Protein AF-0000000072046606 (afdb_homodimer)

Solvent-accessible surface area (backbone atoms only — not comparable to full-atom values): 18865 Å² total; per-residue (Å²): 106,51,34,53,46,54,35,42,75,72,67,46,94,74,86,76,60,43,82,63,92,53,44,76,39,88,41,96,39,94,89,43,56,43,76,43,58,64,62,50,37,27,60,55,53,35,54,51,45,48,69,73,40,44,68,61,35,51,73,73,42,49,43,61,48,29,55,53,46,39,73,68,44,63,43,56,39,45,52,94,68,40,72,90,76,58,85,57,62,64,47,79,42,80,37,52,66,87,66,65,79,59,48,66,19,40,35,36,42,42,67,30,59,93,45,79,71,29,45,54,51,48,18,50,52,49,43,53,52,51,51,59,46,64,72,43,95,50,47,86,84,40,45,69,60,52,51,52,52,49,26,64,74,65,72,43,83,71,50,67,23,38,43,68,94,106,53,34,53,48,53,35,43,74,72,67,47,92,73,84,74,60,43,82,64,91,55,44,75,38,88,39,99,39,94,90,42,56,43,76,42,59,64,61,49,37,26,61,57,53,35,52,52,43,47,70,74,39,44,68,62,34,50,71,72,41,50,43,62,47,29,55,53,45,40,73,68,42,63,41,56,39,44,52,93,69,39,71,89,75,59,85,56,63,65,45,77,42,80,38,51,65,86,66,66,78,56,46,66,19,40,37,35,42,43,67,31,58,94,46,80,71,30,45,54,50,47,18,52,52,49,43,52,52,50,51,59,46,64,71,43,96,48,48,86,83,40,45,68,61,51,50,52,51,48,25,64,74,65,74,43,83,69,51,70,22,38,44,68,92

Radius of gyration: 24.47 Å; Cα contacts (8 Å, |Δi|>4): 427; chains: 2; bounding box: 44×60×54 Å

Secondary structure (DSSP, 8-state):
-HHHHHHHHTT------B-SSSEEE--SSTTS-EEE-TT--HHHHHHHHHHH-HHHHHHTTHHHHHHHHHHH-SS--BGGG-GGG---SEEEEEEETTT----EEEEEEEEE-SSHHHHHHHHHHHHHHHHHHHTSS-HHHHHHHHHHHHHHHHT---EEEEEE-/-HHHHHHHHTT------B-SSSEEE--SSTTS-EEE-TT--HHHHHHHHHHH-HHHHHHTTHHHHHHHHHHH-SS--BGGG-GGG---SEEEEEEETTT--PPEEEEEEEEE-SSHHHHHHHHHHHHHHHHHHHTSS-HHHHHHHHHHHHHHHHT---EEEEEE-

InterPro domains:
  IPR006811 RNA polymerase II subunit A [PF04722] (1-165)
  IPR006811 RNA polymerase II subunit A [PTHR20383] (1-165)

Nearest PDB structures (foldseek):
  4imi-assembly2_D  TM=5.675E-01  e=3.680E-14  Drosophila melanogaster
  3fmv-assembly1_A  TM=5.680E-01  e=3.680E-13  Drosophila melanogaster
  4h3h-assembly2_E  TM=4.944E-01  e=2.507E-14  Homo sapiens
  3o2s-assembly1_B  TM=4.960E-01  e=2.206E-14  Homo sapiens
  4ygx-assembly1_B  TM=5.497E-01  e=1.503E-13  Drosophila melanogaster

Sequence (330 aa):
MEAHSLLKRQGFDVSSYGTGSHVKLPGPSLREPNVYDFGTPYKQMFDDLRRKDPDLYKRNGILPMLKRNSSVKLAPQRWQENAADGSFDVVLSFEEKGSSSYESVLVINLEVKDNHEEAAIGGRLALDLCQEIEAVESWEDSIDEIIAAFETKHRRKLLYSISFYMEAHSLLKRQGFDVSSYGTGSHVKLPGPSLREPNVYDFGTPYKQMFDDLRRKDPDLYKRNGILPMLKRNSSVKLAPQRWQENAADGSFDVVLSFEEKGSSSYESVLVINLEVKDNHEEAAIGGRLALDLCQEIEAVESWEDSIDEIIAAFETKHRRKLLYSISFY

Organism: Hevea brasiliensis (NCBI:txid3981)

Foldseek 3Di:
DVVLVVCVVVPDPDDDADADQWDWADDPDPVDIDTDGFVQFLVNVLVVVCVVPVVVCVVVCNNVVSVVVNVRDGTHHHPVPCVVVPDDPDDDDDDDPPPDPWDKDKFKDDDFDPDPVRVVVVVVLVVVLVVLCVVDPHCVVCVVVSQVVSCVVVVDHMDMDMDTD/DVVLVVCVVVPDPDDDADADQWDWADDPDPVDIDTDGFVQFLVVVLVVVCVVPVVVCVVVCNNVVSVVVNVRDGTHHHPVPCVVVPDDPDDDDDDDPPPDPWDKDKFKDDDFDPDPVRVVVVVVLVVVLVVLCVVDPHCVVCVVVSQVVSCVVVVDHMDMDMDTD

pLDDT: mean 87.99, std 10.63, range [52.72, 98.69]

Structure (mmCIF, N/CA/C/O backbone):
data_AF-0000000072046606-model_v1
#
loop_
_entity.id
_entity.type
_entity.pdbx_description
1 polymer 'RNA polymerase II subunit A C-terminal domain phosphatase SSU72'
#
loop_
_atom_site.group_PDB
_atom_site.id
_atom_site.type_symbol
_atom_site.label_atom_id
_atom_site.label_alt_id
_atom_site.label_comp_id
_atom_site.label_asym_id
_atom_site.label_entity_id
_atom_site.label_seq_id
_atom_site.pdbx_PDB_ins_code
_atom_site.Cartn_x
_atom_site.Cartn_y
_atom_site.Cartn_z
_atom_site.occupancy
_atom_site.B_iso_or_equiv
_atom_site.auth_seq_id
_atom_site.auth_comp_id
_atom_site.auth_asym_id
_atom_site.auth_atom_id
_atom_site.pdbx_PDB_model_num
ATOM 1 N N . MET A 1 1 ? -1.092 -19.469 -9.18 1 89.06 1 MET A N 1
ATOM 2 C CA . MET A 1 1 ? -0.934 -20.547 -8.219 1 89.06 1 MET A CA 1
ATOM 3 C C . MET A 1 1 ? 0.268 -21.422 -8.578 1 89.06 1 MET A C 1
ATOM 5 O O . MET A 1 1 ? 0.777 -22.172 -7.738 1 89.06 1 MET A O 1
ATOM 9 N N . GLU A 1 2 ? 0.756 -21.297 -9.797 1 87.81 2 GLU A N 1
ATOM 10 C CA . GLU A 1 2 ? 1.976 -22 -10.188 1 87.81 2 GLU A CA 1
ATOM 11 C C . GLU A 1 2 ? 3.164 -21.562 -9.336 1 87.81 2 GLU A C 1
ATOM 13 O O . GLU A 1 2 ? 3.92 -22.391 -8.836 1 87.81 2 GLU A O 1
ATOM 18 N N . ALA A 1 3 ? 3.236 -20.297 -9.211 1 93.38 3 ALA A N 1
ATOM 19 C CA . ALA A 1 3 ? 4.32 -19.781 -8.383 1 93.38 3 ALA A CA 1
ATOM 20 C C . ALA A 1 3 ? 4.199 -20.266 -6.941 1 93.38 3 ALA A C 1
ATOM 22 O O . ALA A 1 3 ? 5.195 -20.656 -6.328 1 93.38 3 ALA A O 1
ATOM 23 N N . HIS A 1 4 ? 3.023 -20.219 -6.398 1 95.25 4 HIS A N 1
ATOM 24 C CA . HIS A 1 4 ? 2.799 -20.688 -5.039 1 95.25 4 HIS A CA 1
ATOM 25 C C . HIS A 1 4 ? 3.264 -22.125 -4.871 1 95.25 4 HIS A C 1
ATOM 27 O O . HIS A 1 4 ? 3.994 -22.453 -3.932 1 95.25 4 HIS A O 1
ATOM 33 N N . SER A 1 5 ? 2.795 -22.938 -5.785 1 94.06 5 SER A N 1
ATOM 34 C CA . SER A 1 5 ? 3.145 -24.344 -5.73 1 94.06 5 SER A CA 1
ATOM 35 C C . SER A 1 5 ? 4.656 -24.547 -5.77 1 94.06 5 SER A C 1
ATOM 37 O O . SER A 1 5 ? 5.211 -25.297 -4.957 1 94.06 5 SER A O 1
ATOM 39 N N . LEU A 1 6 ? 5.285 -23.953 -6.672 1 94.62 6 LEU A N 1
ATOM 40 C CA . LEU A 1 6 ? 6.73 -24.078 -6.844 1 94.62 6 LEU A CA 1
ATOM 41 C C . LEU A 1 6 ? 7.473 -23.594 -5.609 1 94.62 6 LEU A C 1
ATOM 43 O O . LEU A 1 6 ? 8.383 -24.266 -5.121 1 94.62 6 LEU A O 1
ATOM 47 N N . LEU A 1 7 ? 7.125 -22.422 -5.109 1 96.69 7 LEU A N 1
ATOM 48 C CA . LEU A 1 7 ? 7.793 -21.844 -3.949 1 96.69 7 LEU A CA 1
ATOM 49 C C . LEU A 1 7 ? 7.59 -22.719 -2.715 1 96.69 7 LEU A C 1
ATOM 51 O O . LEU A 1 7 ? 8.531 -22.938 -1.947 1 96.69 7 LEU A O 1
ATOM 55 N N . LYS A 1 8 ? 6.387 -23.172 -2.555 1 95.88 8 LYS A N 1
ATOM 56 C CA . LYS A 1 8 ? 6.098 -24.062 -1.438 1 95.88 8 LYS A CA 1
ATOM 57 C C . LYS A 1 8 ? 6.945 -25.328 -1.513 1 95.88 8 LYS A C 1
ATOM 59 O O . LYS A 1 8 ? 7.52 -25.766 -0.509 1 95.88 8 LYS A O 1
ATOM 64 N N . ARG A 1 9 ? 7.02 -25.875 -2.67 1 94.81 9 ARG A N 1
ATOM 65 C CA . ARG A 1 9 ? 7.812 -27.078 -2.879 1 94.81 9 ARG A CA 1
ATOM 66 C C . ARG A 1 9 ? 9.281 -26.844 -2.551 1 94.81 9 ARG A C 1
ATOM 68 O O . ARG A 1 9 ? 9.977 -27.75 -2.102 1 94.81 9 ARG A O 1
ATOM 75 N N . GLN A 1 10 ? 9.734 -25.672 -2.701 1 95.75 10 GLN A N 1
ATOM 76 C CA . GLN A 1 10 ? 11.133 -25.344 -2.459 1 95.75 10 GLN A CA 1
ATOM 77 C C . GLN A 1 10 ? 11.344 -24.859 -1.023 1 95.75 10 GLN A C 1
ATOM 79 O O . GLN A 1 10 ? 12.414 -24.375 -0.68 1 95.75 10 GLN A O 1
ATOM 84 N N . GLY A 1 11 ? 10.289 -24.875 -0.23 1 95.44 11 GLY A N 1
ATOM 85 C CA . GLY A 1 11 ? 1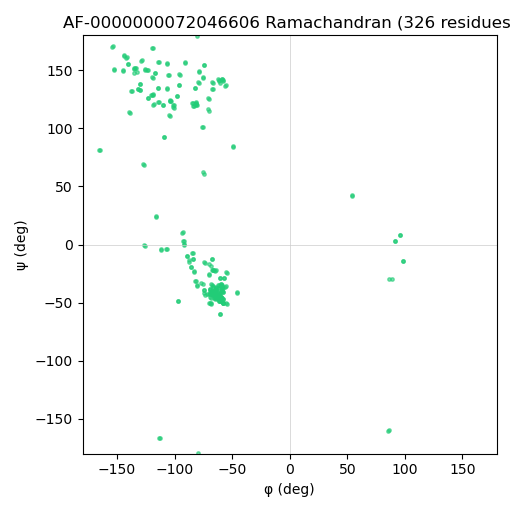0.453 -24.672 1.2 1 95.44 11 GLY A CA 1
ATOM 86 C C . GLY A 1 11 ? 10.227 -23.234 1.626 1 95.44 11 GLY A C 1
ATOM 87 O O . GLY A 1 11 ? 10.5 -22.875 2.77 1 95.44 11 GLY A O 1
ATOM 88 N N . PHE A 1 12 ? 9.758 -22.391 0.725 1 96.56 12 PHE A N 1
ATOM 89 C CA . PHE A 1 12 ? 9.461 -21.016 1.097 1 96.56 12 PHE A CA 1
ATOM 90 C C . PHE A 1 12 ? 8.164 -20.938 1.897 1 96.56 12 PHE A C 1
ATOM 92 O O . PHE A 1 12 ? 7.246 -21.734 1.681 1 96.56 12 PHE A O 1
ATOM 99 N N . ASP A 1 13 ? 8.188 -20.031 2.875 1 96.06 13 ASP A N 1
ATOM 100 C CA . ASP A 1 13 ? 6.918 -19.625 3.477 1 96.06 13 ASP A CA 1
ATOM 101 C C . ASP A 1 13 ? 6.141 -18.688 2.551 1 96.06 13 ASP A C 1
ATOM 103 O O . ASP A 1 13 ? 6.469 -17.516 2.438 1 96.06 13 ASP A O 1
ATOM 107 N N . VAL A 1 14 ? 5.18 -19.219 1.892 1 96.62 14 VAL A N 1
ATOM 108 C CA . VAL A 1 14 ? 4.547 -18.484 0.802 1 96.62 14 VAL A CA 1
ATOM 109 C C . VAL A 1 14 ? 3.031 -18.516 0.973 1 96.62 14 VAL A C 1
ATOM 111 O O . VAL A 1 14 ? 2.465 -19.516 1.403 1 96.62 14 VAL A O 1
ATOM 114 N N . SER A 1 15 ? 2.451 -17.375 0.723 1 95.5 15 SER A N 1
ATOM 115 C CA . SER A 1 15 ? 1.01 -17.203 0.569 1 95.5 15 SER A CA 1
ATOM 116 C C . SER A 1 15 ? 0.674 -16.516 -0.756 1 95.5 15 SER A C 1
ATOM 118 O O . SER A 1 15 ? 1.522 -15.852 -1.35 1 95.5 15 SER A O 1
ATOM 120 N N . SER A 1 16 ? -0.416 -16.797 -1.273 1 94.69 16 SER A N 1
ATOM 121 C CA . SER A 1 16 ? -0.849 -16.156 -2.516 1 94.69 16 SER A CA 1
ATOM 122 C C . SER A 1 16 ? -2.293 -15.68 -2.416 1 94.69 16 SER A C 1
ATOM 124 O O . SER A 1 16 ? -3.096 -16.25 -1.68 1 94.69 16 SER A O 1
ATOM 126 N N . TYR A 1 17 ? -2.625 -14.664 -3.152 1 92.38 17 TYR A N 1
ATOM 127 C CA . TYR A 1 17 ? -3.918 -13.992 -3.072 1 92.38 17 TYR A CA 1
ATOM 128 C C . TYR A 1 17 ? -4.371 -13.516 -4.445 1 92.38 17 TYR A C 1
ATOM 130 O O . TYR A 1 17 ? -3.551 -13.305 -5.34 1 92.38 17 TYR A O 1
ATOM 138 N N . GLY A 1 18 ? -5.66 -13.477 -4.617 1 87.81 18 GLY A N 1
ATOM 139 C CA . GLY A 1 18 ? -6.242 -12.672 -5.68 1 87.81 18 GLY A CA 1
ATOM 140 C C . GLY A 1 18 ? -6.586 -11.266 -5.238 1 87.81 18 GLY A C 1
ATOM 141 O O . GLY A 1 18 ? -6.754 -11 -4.047 1 87.81 18 GLY A O 1
ATOM 142 N N . THR A 1 19 ? -6.648 -10.359 -6.211 1 80.31 19 THR A N 1
ATOM 143 C CA . THR A 1 19 ? -6.922 -8.969 -5.859 1 80.31 19 THR A CA 1
ATOM 144 C C . THR A 1 19 ? -8.297 -8.547 -6.375 1 80.31 19 THR A C 1
ATOM 146 O O . THR A 1 19 ? -8.742 -7.426 -6.117 1 80.31 19 THR A O 1
ATOM 149 N N . GLY A 1 20 ? -9 -9.391 -7.09 1 76.69 20 GLY A N 1
ATOM 150 C CA . GLY A 1 20 ? -10.305 -9.055 -7.637 1 76.69 20 GLY A CA 1
ATOM 151 C C . GLY A 1 20 ? -11.422 -9.18 -6.621 1 76.69 20 GLY A C 1
ATOM 152 O O . GLY A 1 20 ? -11.18 -9.484 -5.453 1 76.69 20 GLY A O 1
ATOM 153 N N . SER A 1 21 ? -12.641 -8.844 -7.152 1 81.38 21 SER A N 1
ATOM 154 C CA . SER A 1 21 ? -13.812 -8.945 -6.293 1 81.38 21 SER A CA 1
ATOM 155 C C . SER A 1 21 ? -14.32 -10.383 -6.227 1 81.38 21 SER A C 1
ATOM 157 O O . SER A 1 21 ? -14.922 -10.789 -5.23 1 81.38 21 SER A O 1
ATOM 159 N N . HIS A 1 22 ? -14.109 -11.086 -7.375 1 90.75 22 HIS A N 1
ATOM 160 C CA . HIS A 1 22 ? -14.508 -12.484 -7.488 1 90.75 22 HIS A CA 1
ATOM 161 C C . HIS A 1 22 ? -13.477 -13.289 -8.281 1 90.75 22 HIS A C 1
ATOM 163 O O . HIS A 1 22 ? -12.578 -12.719 -8.891 1 90.75 22 HIS A O 1
ATOM 169 N N . VAL A 1 23 ? -13.641 -14.633 -8.023 1 93.56 23 VAL A N 1
ATOM 170 C CA . VAL A 1 23 ? -12.859 -15.555 -8.844 1 93.56 23 VAL A CA 1
ATOM 171 C C . VAL A 1 23 ? -13.586 -15.812 -10.164 1 93.56 23 VAL A C 1
ATOM 173 O O . VAL A 1 23 ? -14.711 -16.312 -10.172 1 93.56 23 VAL A O 1
ATOM 176 N N . LYS A 1 24 ? -12.898 -15.438 -11.211 1 91.38 24 LYS A N 1
ATOM 177 C CA . LYS A 1 24 ? -13.5 -15.594 -12.531 1 91.38 24 LYS A CA 1
ATOM 178 C C . LYS A 1 24 ? -12.742 -16.625 -13.367 1 91.38 24 LYS A C 1
ATOM 180 O O . LYS A 1 24 ? -11.523 -16.516 -13.539 1 91.38 24 LYS A O 1
ATOM 185 N N . LEU A 1 25 ? -13.523 -17.641 -13.797 1 94 25 LEU A N 1
ATOM 186 C CA . LEU A 1 25 ? -12.984 -18.672 -14.656 1 94 25 LEU A CA 1
ATOM 187 C C . LEU A 1 25 ? -13.68 -18.672 -16.016 1 94 25 LEU A C 1
ATOM 189 O O . LEU A 1 25 ? -14.875 -18.375 -16.109 1 94 25 LEU A O 1
ATOM 193 N N . PRO A 1 26 ? -12.891 -19.031 -17 1 91.88 26 PRO A N 1
ATOM 194 C CA . PRO A 1 26 ? -13.5 -19.078 -18.328 1 91.88 26 PRO A CA 1
ATOM 195 C C . PRO A 1 26 ? -14.695 -20.016 -18.406 1 91.88 26 PRO A C 1
ATOM 197 O O . PRO A 1 26 ? -14.695 -21.078 -17.781 1 91.88 26 PRO A O 1
ATOM 200 N N . GLY A 1 27 ? -15.703 -19.562 -19.141 1 93.56 27 GLY A N 1
ATOM 201 C CA . GLY A 1 27 ? -16.875 -20.375 -19.438 1 93.56 27 GLY A CA 1
ATOM 202 C C . GLY A 1 27 ? -16.984 -20.734 -20.906 1 93.56 27 GLY A C 1
ATOM 203 O O . GLY A 1 27 ? -16 -20.719 -21.641 1 93.56 27 GLY A O 1
ATOM 204 N N . PRO A 1 28 ? -18.172 -21.234 -21.281 1 92.81 28 PRO A N 1
ATOM 205 C CA . PRO A 1 28 ? -18.375 -21.656 -22.672 1 92.81 28 PRO A CA 1
ATOM 206 C C . PRO A 1 28 ? -18.109 -20.516 -23.672 1 92.81 28 PRO A C 1
ATOM 208 O O . PRO A 1 28 ? -17.766 -20.766 -24.828 1 92.81 28 PRO A O 1
ATOM 211 N N . SER A 1 29 ? -18.359 -19.312 -23.156 1 89.12 29 SER A N 1
ATOM 212 C CA . SER A 1 29 ? -18.047 -18.125 -23.938 1 89.12 29 SER A CA 1
ATOM 213 C C . SER A 1 29 ? -17.547 -16.984 -23.062 1 89.12 29 SER A C 1
ATOM 215 O O . SER A 1 29 ? -17.656 -17.047 -21.844 1 89.12 29 SER A O 1
ATOM 217 N N . LEU A 1 30 ? -16.875 -15.969 -23.734 1 83.5 30 LEU A N 1
ATOM 218 C CA . LEU A 1 30 ? -16.359 -14.805 -23.031 1 83.5 30 LEU A CA 1
ATOM 219 C C . LEU A 1 30 ? -17.469 -14.125 -22.219 1 83.5 30 LEU A C 1
ATOM 221 O O . LEU A 1 30 ? -17.203 -13.516 -21.188 1 83.5 30 LEU A O 1
ATOM 225 N N . ARG A 1 31 ? -18.734 -14.344 -22.656 1 90.25 31 ARG A N 1
ATOM 226 C CA . ARG A 1 31 ? -19.875 -13.664 -22.062 1 90.25 31 ARG A CA 1
ATOM 227 C C . ARG A 1 31 ? -20.438 -14.453 -20.891 1 90.25 31 ARG A C 1
ATOM 229 O O . ARG A 1 31 ? -21.281 -13.953 -20.141 1 90.25 31 ARG A O 1
ATOM 236 N N . GLU A 1 32 ? -19.938 -15.664 -20.781 1 92.81 32 GLU A N 1
ATOM 237 C CA . GLU A 1 32 ? -20.469 -16.547 -19.734 1 92.81 32 GLU A CA 1
ATOM 238 C C . GLU A 1 32 ? -19.359 -17.109 -18.859 1 92.81 32 GLU A C 1
ATOM 240 O O . GLU A 1 32 ? -19.156 -18.328 -18.828 1 92.81 32 GLU A O 1
ATOM 245 N N . PRO A 1 33 ? -18.781 -16.188 -18.109 1 94 33 PRO A N 1
ATOM 246 C CA . PRO A 1 33 ? -17.75 -16.703 -17.219 1 94 33 PRO A CA 1
ATOM 247 C C . PRO A 1 33 ? -18.328 -17.453 -16.016 1 94 33 PRO A C 1
ATOM 249 O O . PRO A 1 33 ? -19.5 -17.297 -15.695 1 94 33 PRO A O 1
ATOM 252 N N . ASN A 1 34 ? -17.531 -18.359 -15.469 1 96.25 34 ASN A N 1
ATOM 253 C CA . ASN A 1 34 ? -17.859 -18.953 -14.18 1 96.25 34 ASN A CA 1
ATOM 254 C C . ASN A 1 34 ? -17.359 -18.078 -13.023 1 96.25 34 ASN A C 1
ATOM 256 O O . ASN A 1 34 ? -16.172 -17.766 -12.945 1 96.25 34 ASN A O 1
ATOM 260 N N . VAL A 1 35 ? -18.203 -17.656 -12.172 1 96.06 35 VAL A N 1
ATOM 261 C CA . VAL A 1 35 ? -17.844 -16.719 -11.117 1 96.06 35 VAL A CA 1
ATOM 262 C C . VAL A 1 35 ? -18.078 -17.359 -9.75 1 96.06 35 VAL A C 1
ATOM 264 O O . VAL A 1 35 ? -19.125 -17.953 -9.508 1 96.06 35 VAL A O 1
ATOM 267 N N . TYR A 1 36 ? -17.078 -17.281 -8.969 1 97.44 36 TYR A N 1
ATOM 268 C CA . TYR A 1 36 ? -17.156 -17.797 -7.609 1 97.44 36 TYR A CA 1
ATOM 269 C C . TYR A 1 36 ? -16.719 -16.75 -6.598 1 97.44 36 TYR A C 1
ATOM 271 O O . TYR A 1 36 ? -15.984 -15.812 -6.941 1 97.44 36 TYR A O 1
ATOM 279 N N . ASP A 1 37 ? -17.125 -16.891 -5.371 1 95.88 37 ASP A N 1
ATOM 280 C CA . ASP A 1 37 ? -16.641 -16.047 -4.293 1 95.88 37 ASP A CA 1
ATOM 281 C C . ASP A 1 37 ? -15.258 -16.5 -3.822 1 95.88 37 ASP A C 1
ATOM 283 O O . ASP A 1 37 ? -14.945 -17.688 -3.857 1 95.88 37 ASP A O 1
ATOM 287 N N . PHE A 1 38 ? -14.469 -15.477 -3.371 1 93.5 38 PHE A N 1
ATOM 288 C CA . PHE A 1 38 ? -13.273 -15.867 -2.637 1 93.5 38 PHE A CA 1
ATOM 289 C C . PHE A 1 38 ? -13.641 -16.688 -1.406 1 93.5 38 PHE A C 1
ATOM 291 O O . PHE A 1 38 ? -14.641 -16.406 -0.738 1 93.5 38 PHE A O 1
ATOM 298 N N . GLY A 1 39 ? -12.836 -17.641 -1.149 1 96.19 39 GLY A N 1
ATOM 299 C CA . GLY A 1 39 ? -13.156 -18.531 -0.051 1 96.19 39 GLY A CA 1
ATOM 300 C C . GLY A 1 39 ? -13.812 -19.828 -0.506 1 96.19 39 GLY A C 1
ATOM 301 O O . GLY A 1 39 ? -13.875 -20.797 0.247 1 96.19 39 GLY A O 1
ATOM 302 N N . THR A 1 40 ? -14.305 -19.906 -1.798 1 98.06 40 THR A N 1
ATOM 303 C CA . THR A 1 40 ? -14.828 -21.156 -2.338 1 98.06 40 THR A CA 1
ATOM 304 C C . THR A 1 40 ? -13.711 -22.156 -2.572 1 98.06 40 THR A C 1
ATOM 306 O O . THR A 1 40 ? -12.758 -21.875 -3.297 1 98.06 40 THR A O 1
ATOM 309 N N . PRO A 1 41 ? -13.867 -23.328 -1.994 1 98.62 41 PRO A N 1
ATOM 310 C CA . PRO A 1 41 ? -12.797 -24.328 -2.162 1 98.62 41 PRO A CA 1
ATOM 311 C C . PRO A 1 41 ? -12.586 -24.719 -3.621 1 98.62 41 PRO A C 1
ATOM 313 O O . PRO A 1 41 ? -13.555 -24.859 -4.375 1 98.62 41 PRO A O 1
ATOM 316 N N . TYR A 1 42 ? -11.344 -24.906 -3.959 1 98.38 42 TYR A N 1
ATOM 317 C CA . TYR A 1 42 ? -11.008 -25.281 -5.328 1 98.38 42 TYR A CA 1
ATOM 318 C C . TYR A 1 42 ? -11.711 -26.578 -5.727 1 98.38 42 TYR A C 1
ATOM 320 O O . TYR A 1 42 ? -12.148 -26.734 -6.867 1 98.38 42 TYR A O 1
ATOM 328 N N . LYS A 1 43 ? -11.773 -27.562 -4.801 1 98.44 43 LYS A N 1
ATOM 329 C CA . LYS A 1 43 ? -12.445 -28.828 -5.07 1 98.44 43 LYS A CA 1
ATOM 330 C C . LYS A 1 43 ? -13.914 -28.594 -5.434 1 98.44 43 LYS A C 1
ATOM 332 O O . LYS A 1 43 ? -14.453 -29.281 -6.305 1 98.44 43 LYS A O 1
ATOM 337 N N . GLN A 1 44 ? -14.516 -27.641 -4.77 1 98.69 44 GLN A N 1
ATOM 338 C CA . GLN A 1 44 ? -15.906 -27.312 -5.082 1 98.69 44 GLN A CA 1
ATOM 339 C C . GLN A 1 44 ? -16.031 -26.75 -6.496 1 98.69 44 GLN A C 1
ATOM 341 O O . GLN A 1 44 ? -16.969 -27.109 -7.227 1 98.69 44 GLN A O 1
ATOM 346 N N . MET A 1 45 ? -15.172 -25.906 -6.828 1 98.5 45 MET A N 1
ATOM 347 C CA . MET A 1 45 ? -15.164 -25.359 -8.18 1 98.5 45 MET A CA 1
ATOM 348 C C . MET A 1 45 ? -14.938 -26.453 -9.219 1 98.5 45 MET A C 1
ATOM 350 O O . MET A 1 45 ? -15.602 -26.469 -10.258 1 98.5 45 MET A O 1
ATOM 354 N N . PHE A 1 46 ? -14.016 -27.328 -8.883 1 98.31 46 PHE A N 1
ATOM 355 C CA . PHE A 1 46 ? -13.703 -28.453 -9.758 1 98.31 46 PHE A CA 1
ATOM 356 C C . PHE A 1 46 ? -14.945 -29.297 -10.008 1 98.31 46 PHE A C 1
ATOM 358 O O . PHE A 1 46 ? -15.297 -29.578 -11.156 1 98.31 46 PHE A O 1
ATOM 365 N N . ASP A 1 47 ? -15.625 -29.672 -8.922 1 98.69 47 ASP A N 1
ATOM 366 C CA . ASP A 1 47 ? -16.797 -30.531 -9.023 1 98.69 47 ASP A CA 1
ATOM 367 C C . ASP A 1 47 ? -17.922 -29.844 -9.781 1 98.69 47 ASP A C 1
ATOM 369 O O . ASP A 1 47 ? -18.625 -30.469 -10.578 1 98.69 47 ASP A O 1
ATOM 373 N N . ASP A 1 48 ? -18.078 -28.609 -9.516 1 98.56 48 ASP A N 1
ATOM 374 C CA . ASP A 1 48 ? -19.109 -27.828 -10.18 1 98.56 48 ASP A CA 1
ATOM 375 C C . ASP A 1 48 ? -18.906 -27.812 -11.695 1 98.56 48 ASP A C 1
ATOM 377 O O . ASP A 1 48 ? -19.828 -28.125 -12.453 1 98.56 48 ASP A O 1
ATOM 381 N N . LEU A 1 49 ? -17.719 -27.562 -12.047 1 98.06 49 LEU A N 1
ATOM 382 C CA . LEU A 1 49 ? -17.422 -27.438 -13.469 1 98.06 49 LEU A CA 1
ATOM 383 C C . LEU A 1 49 ? -17.391 -28.797 -14.148 1 98.06 49 LEU A C 1
ATOM 385 O O . LEU A 1 49 ? -17.75 -28.922 -15.32 1 98.06 49 LEU A O 1
ATOM 389 N N . ARG A 1 50 ? -16.953 -29.797 -13.438 1 97.88 50 ARG A N 1
ATOM 390 C CA . ARG A 1 50 ? -16.984 -31.156 -13.953 1 97.88 50 ARG A CA 1
ATOM 391 C C . ARG A 1 50 ? -18.422 -31.594 -14.227 1 97.88 50 ARG A C 1
ATOM 393 O O . ARG A 1 50 ? -18.688 -32.312 -15.203 1 97.88 50 ARG A O 1
ATOM 400 N N . ARG A 1 51 ? -19.344 -31.156 -13.438 1 97.94 51 ARG A N 1
ATOM 401 C CA . ARG A 1 51 ? -20.766 -31.484 -13.602 1 97.94 51 ARG A CA 1
ATOM 402 C C . ARG A 1 51 ? -21.359 -30.703 -14.766 1 97.94 51 ARG A C 1
ATOM 404 O O . ARG A 1 51 ? -22.156 -31.234 -15.539 1 97.94 51 ARG A O 1
ATOM 411 N N . LYS A 1 52 ? -20.984 -29.484 -14.922 1 96.94 52 LYS A N 1
ATOM 412 C CA . LYS A 1 52 ? -21.547 -28.594 -15.938 1 96.94 52 LYS A CA 1
ATOM 413 C C . LYS A 1 52 ? -21.141 -29.047 -17.344 1 96.94 52 LYS A C 1
ATOM 415 O O . LYS A 1 52 ? -21.984 -29.188 -18.219 1 96.94 52 LYS A O 1
ATOM 420 N N . ASP A 1 53 ? -19.875 -29.266 -17.547 1 97.31 53 ASP A N 1
ATOM 421 C CA . ASP A 1 53 ? -19.359 -29.641 -18.859 1 97.31 53 ASP A CA 1
ATOM 422 C C . ASP A 1 53 ? -17.938 -30.172 -18.766 1 97.31 53 ASP A C 1
ATOM 424 O O . ASP A 1 53 ? -16.969 -29.453 -19.062 1 97.31 53 ASP A O 1
ATOM 428 N N . PRO A 1 54 ? -17.797 -31.438 -18.406 1 96.44 54 PRO A N 1
ATOM 429 C CA . PRO A 1 54 ? -16.469 -32 -18.172 1 96.44 54 PRO A CA 1
ATOM 430 C C . PRO A 1 54 ? -15.562 -31.922 -19.391 1 96.44 54 PRO A C 1
ATOM 432 O O . PRO A 1 54 ? -14.359 -31.688 -19.266 1 96.44 54 PRO A O 1
ATOM 435 N N . ASP A 1 55 ? -16.141 -32.094 -20.609 1 97.19 55 ASP A N 1
ATOM 436 C CA . ASP A 1 55 ? -15.328 -32.062 -21.812 1 97.19 55 ASP A CA 1
ATOM 437 C C . ASP A 1 55 ? -14.773 -30.672 -22.094 1 97.19 55 ASP A C 1
ATOM 439 O O . ASP A 1 55 ? -13.586 -30.516 -22.375 1 97.19 55 ASP A O 1
ATOM 443 N N . LEU A 1 56 ? -15.547 -29.719 -22 1 96.25 56 LEU A N 1
ATOM 444 C CA . LEU A 1 56 ? -15.133 -28.344 -22.234 1 96.25 56 LEU A CA 1
ATOM 445 C C . LEU A 1 56 ? -14.031 -27.922 -21.266 1 96.25 56 LEU A C 1
ATOM 447 O O . LEU A 1 56 ? -12.977 -27.438 -21.688 1 96.25 56 LEU A O 1
ATOM 451 N N . TYR A 1 57 ? -14.195 -28.203 -20 1 96.81 57 TYR A N 1
ATOM 452 C CA . TYR A 1 57 ? -13.32 -27.641 -18.984 1 96.81 57 TYR A CA 1
ATOM 453 C C . TYR A 1 57 ? -12.07 -28.5 -18.812 1 96.81 57 TYR A C 1
ATOM 455 O O . TYR A 1 57 ? -11.07 -28.047 -18.25 1 96.81 57 TYR A O 1
ATOM 463 N N . LYS A 1 58 ? -12.156 -29.734 -19.266 1 96.19 58 LYS A N 1
ATOM 464 C CA . LYS A 1 58 ? -10.922 -30.5 -19.406 1 96.19 58 LYS A CA 1
ATOM 465 C C . LYS A 1 58 ? -10.07 -29.953 -20.562 1 96.19 58 LYS A C 1
ATOM 467 O O . LYS A 1 58 ? -8.867 -29.75 -20.391 1 96.19 58 LYS A O 1
ATOM 472 N N . ARG A 1 59 ? -10.773 -29.625 -21.703 1 94.5 59 ARG A N 1
ATOM 473 C CA . ARG A 1 59 ? -10.086 -29.188 -22.906 1 94.5 59 ARG A CA 1
ATOM 474 C C . ARG A 1 59 ? -9.453 -27.828 -22.719 1 94.5 59 ARG A C 1
ATOM 476 O O . ARG A 1 59 ? -8.344 -27.562 -23.203 1 94.5 59 ARG A O 1
ATOM 483 N N . ASN A 1 60 ? -10.086 -27 -21.953 1 91 60 ASN A N 1
ATOM 484 C CA . ASN A 1 60 ? -9.531 -25.656 -21.828 1 91 60 ASN A CA 1
ATOM 485 C C . ASN A 1 60 ? -8.578 -25.547 -20.641 1 91 60 ASN A C 1
ATOM 487 O O . ASN A 1 60 ? -8.086 -24.469 -20.328 1 91 60 ASN A O 1
ATOM 491 N N . GLY A 1 61 ? -8.414 -26.688 -19.938 1 91.81 61 GLY A N 1
ATOM 492 C CA . GLY A 1 61 ? -7.355 -26.766 -18.938 1 91.81 61 GLY A CA 1
ATOM 493 C C . GLY A 1 61 ? -7.812 -26.359 -17.547 1 91.81 61 GLY A C 1
ATOM 494 O O . GLY A 1 61 ? -7.027 -26.375 -16.594 1 91.81 61 GLY A O 1
ATOM 495 N N . ILE A 1 62 ? -9.047 -26.062 -17.375 1 94.31 62 ILE A N 1
ATOM 496 C CA . ILE A 1 62 ? -9.531 -25.516 -16.109 1 94.31 62 ILE A CA 1
ATOM 497 C C . ILE A 1 62 ? -9.578 -26.625 -15.062 1 94.31 6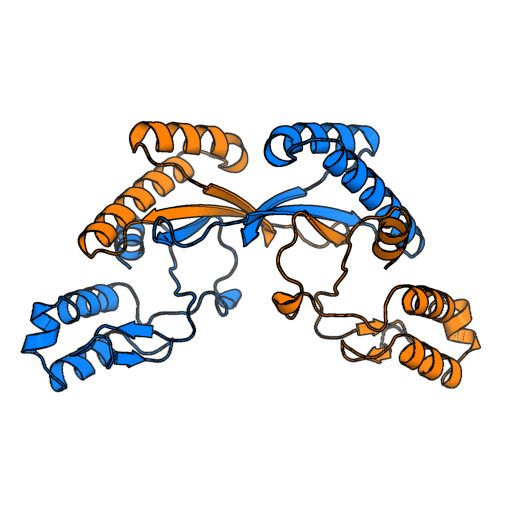2 ILE A C 1
ATOM 499 O O . ILE A 1 62 ? -9.195 -26.422 -13.906 1 94.31 62 ILE A O 1
ATOM 503 N N . LEU A 1 63 ? -10.039 -27.766 -15.492 1 96.69 63 LEU A N 1
ATOM 504 C CA . LEU A 1 63 ? -10.156 -28.844 -14.523 1 96.69 63 LEU A CA 1
ATOM 505 C C . LEU A 1 63 ? -8.781 -29.25 -14.008 1 96.69 63 LEU A C 1
ATOM 507 O O . LEU A 1 63 ? -8.562 -29.344 -12.797 1 96.69 63 LEU A O 1
ATOM 511 N N . PRO A 1 64 ? -7.766 -29.422 -14.898 1 93.94 64 PRO A N 1
ATOM 512 C CA . PRO A 1 64 ? -6.422 -29.734 -14.406 1 93.94 64 PRO A CA 1
ATOM 513 C C . PRO A 1 64 ? -5.863 -28.625 -13.5 1 93.94 64 PRO A C 1
ATOM 515 O O . PRO A 1 64 ? -5.184 -28.922 -12.508 1 93.94 64 PRO A O 1
ATOM 518 N N . MET A 1 65 ? -6.168 -27.438 -13.797 1 92.06 65 MET A N 1
ATOM 519 C CA . MET A 1 65 ? -5.707 -26.312 -13 1 92.06 65 MET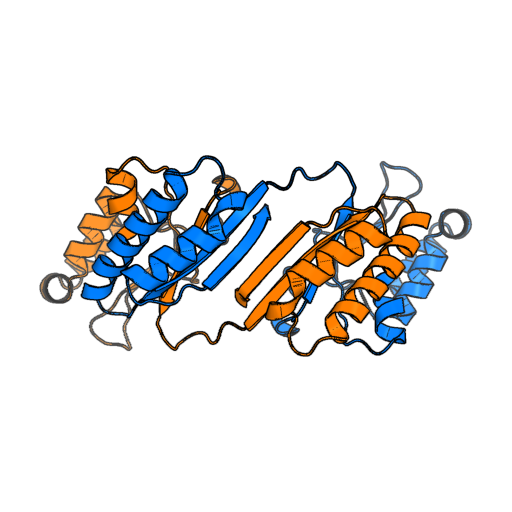 A CA 1
ATOM 520 C C . MET A 1 65 ? -6.309 -26.344 -11.594 1 92.06 65 MET A C 1
ATOM 522 O O . MET A 1 65 ? -5.594 -26.203 -10.602 1 92.06 65 MET A O 1
ATOM 526 N N . LEU A 1 66 ? -7.531 -26.562 -11.547 1 96.69 66 LEU A N 1
ATOM 527 C CA . LEU A 1 66 ? -8.227 -26.594 -10.266 1 96.69 66 LEU A CA 1
ATOM 528 C C . LEU A 1 66 ? -7.746 -27.766 -9.414 1 96.69 66 LEU A C 1
ATOM 530 O O . LEU A 1 66 ? -7.621 -27.641 -8.195 1 96.69 66 LEU A O 1
ATOM 534 N N . LYS A 1 67 ? -7.559 -28.828 -10.078 1 95.38 67 LYS A N 1
ATOM 535 C CA . LYS A 1 67 ? -7.027 -29.984 -9.375 1 95.38 67 LYS A CA 1
ATOM 536 C C . LYS A 1 67 ? -5.664 -29.688 -8.758 1 95.38 67 LYS A C 1
ATOM 538 O O . LYS A 1 67 ? -5.418 -30 -7.59 1 95.38 67 LYS A O 1
ATOM 543 N N . ARG A 1 68 ? -4.863 -29.094 -9.5 1 92.06 68 ARG A N 1
ATOM 544 C CA . ARG A 1 68 ? -3.551 -28.703 -9.008 1 92.06 68 ARG A CA 1
ATOM 545 C C . ARG A 1 68 ? -3.678 -27.719 -7.844 1 92.06 68 ARG A C 1
ATOM 547 O O . ARG A 1 68 ? -3.02 -27.875 -6.812 1 92.06 68 ARG A O 1
ATOM 554 N N . ASN A 1 69 ? -4.508 -26.703 -8.055 1 95.38 69 ASN A N 1
ATOM 555 C CA . ASN A 1 69 ? -4.68 -25.688 -7.035 1 95.38 69 ASN A CA 1
ATOM 556 C C . ASN A 1 69 ? -5.172 -26.266 -5.719 1 95.38 69 ASN A C 1
ATOM 558 O O . ASN A 1 69 ? -4.762 -25.828 -4.645 1 95.38 69 ASN A O 1
ATOM 562 N N . SER A 1 70 ? -6.016 -27.297 -5.828 1 97.19 70 SER A N 1
ATOM 563 C CA . SER A 1 70 ? -6.598 -27.906 -4.637 1 97.19 70 SER A CA 1
ATOM 564 C C . SER A 1 70 ? -5.531 -28.625 -3.807 1 97.19 70 SER A C 1
ATOM 566 O O . SER A 1 70 ? -5.703 -28.812 -2.6 1 97.19 70 SER A O 1
ATOM 568 N N . SER A 1 71 ? -4.484 -28.953 -4.457 1 95.56 71 SER A N 1
ATOM 569 C CA . SER A 1 71 ? -3.395 -29.625 -3.746 1 95.56 71 SER A CA 1
ATOM 570 C C . SER A 1 71 ? -2.492 -28.609 -3.047 1 95.56 71 SER A C 1
ATOM 572 O O . SER A 1 71 ? -1.695 -28.969 -2.182 1 95.56 71 SER A O 1
ATOM 574 N N . VAL A 1 72 ? -2.617 -27.328 -3.344 1 95.5 72 VAL A N 1
ATOM 575 C CA . VAL A 1 72 ? -1.746 -26.297 -2.814 1 95.5 72 VAL A CA 1
ATOM 576 C C . VAL A 1 72 ? -2.406 -25.625 -1.607 1 95.5 72 VAL A C 1
ATOM 578 O O . VAL A 1 72 ? -1.758 -25.406 -0.581 1 95.5 72 VAL A O 1
ATOM 581 N N . LYS A 1 73 ? -3.6 -25.266 -1.768 1 95.81 73 LYS A N 1
ATOM 582 C CA . LYS A 1 73 ? -4.359 -24.703 -0.658 1 95.81 73 LYS A CA 1
ATOM 583 C C . LYS A 1 73 ? -5.855 -24.938 -0.84 1 95.81 73 LYS A C 1
ATOM 585 O O . LYS A 1 73 ? -6.301 -25.328 -1.919 1 95.81 73 LYS A O 1
ATOM 590 N N . LEU A 1 74 ? -6.629 -24.641 0.18 1 97.12 74 LEU A N 1
ATOM 591 C CA . LEU A 1 74 ? -8.047 -24.984 0.208 1 97.12 74 LEU A CA 1
ATOM 592 C C . LEU A 1 74 ? -8.828 -24.141 -0.791 1 97.12 74 LEU A C 1
ATOM 594 O O . LEU A 1 74 ? -9.664 -24.656 -1.536 1 97.12 74 LEU A O 1
ATOM 598 N N . ALA A 1 75 ? -8.625 -22.797 -0.726 1 98 75 ALA A N 1
ATOM 599 C CA . ALA A 1 75 ? -9.445 -21.859 -1.495 1 98 75 ALA A CA 1
ATOM 600 C C . ALA A 1 75 ? -8.672 -20.578 -1.801 1 98 75 ALA A C 1
ATOM 602 O O . ALA A 1 75 ? -7.703 -20.25 -1.108 1 98 75 ALA A O 1
ATOM 603 N N . PRO A 1 76 ? -9.039 -19.969 -2.947 1 96.31 76 PRO A N 1
ATOM 604 C CA . PRO A 1 76 ? -8.438 -18.656 -3.158 1 96.31 76 PRO A CA 1
ATOM 605 C C . PRO A 1 76 ? -8.82 -17.641 -2.07 1 96.31 76 PRO A C 1
ATOM 607 O O . PRO A 1 76 ? -9.945 -17.688 -1.562 1 96.31 76 PRO A O 1
ATOM 610 N N . GLN A 1 77 ? -7.848 -16.812 -1.653 1 94 77 GLN A N 1
ATOM 611 C CA . GLN A 1 77 ? -8.055 -15.742 -0.689 1 94 77 GLN A CA 1
ATOM 612 C C . GLN A 1 77 ? -7.836 -14.375 -1.337 1 94 77 GLN A C 1
ATOM 614 O O . GLN A 1 77 ? -7.172 -14.273 -2.371 1 94 77 GLN A O 1
ATOM 619 N N . ARG A 1 78 ? -8.453 -13.422 -0.693 1 86.81 78 ARG A N 1
ATOM 620 C CA . ARG A 1 78 ? -8.344 -12.062 -1.205 1 86.81 78 ARG A CA 1
ATOM 621 C C . ARG A 1 78 ? -7.238 -11.289 -0.493 1 86.81 78 ARG A C 1
ATOM 623 O O . ARG A 1 78 ? -7.137 -11.336 0.735 1 86.81 78 ARG A O 1
ATOM 630 N N . TRP A 1 79 ? -6.441 -10.531 -1.221 1 84.81 79 TRP A N 1
ATOM 631 C CA . TRP A 1 79 ? -5.324 -9.75 -0.688 1 84.81 79 TRP A CA 1
ATOM 632 C C . TRP A 1 79 ? -5.801 -8.75 0.358 1 84.81 79 TRP A C 1
ATOM 634 O O . TRP A 1 79 ? -5.172 -8.594 1.405 1 84.81 79 TRP A O 1
ATOM 644 N N . GLN A 1 80 ? -6.965 -8.133 0.085 1 73.06 80 GLN A N 1
ATOM 645 C CA . GLN A 1 80 ? -7.504 -7.074 0.925 1 73.06 80 GLN A CA 1
ATOM 646 C C . GLN A 1 80 ? -7.918 -7.609 2.293 1 73.06 80 GLN A C 1
ATOM 648 O O . GLN A 1 80 ? -8.148 -6.832 3.225 1 73.06 80 GLN A O 1
ATOM 653 N N . GLU A 1 81 ? -7.973 -8.945 2.406 1 77.56 81 GLU A N 1
ATOM 654 C CA . GLU A 1 81 ? -8.445 -9.57 3.635 1 77.56 81 GLU A CA 1
ATOM 655 C C . GLU A 1 81 ? -7.344 -10.383 4.305 1 77.56 81 GLU A C 1
ATOM 657 O O . GLU A 1 81 ? -7.621 -11.305 5.078 1 77.56 81 GLU A O 1
ATOM 662 N N . ASN A 1 82 ? -6.07 -10 4.004 1 77.25 82 ASN A N 1
ATOM 663 C CA . ASN A 1 82 ? -4.977 -10.859 4.434 1 77.25 82 ASN A CA 1
ATOM 664 C C . ASN A 1 82 ? -4.426 -10.438 5.793 1 77.25 82 ASN A C 1
ATOM 666 O O . ASN A 1 82 ? -3.389 -10.938 6.234 1 77.25 82 ASN A O 1
ATOM 670 N N . ALA A 1 83 ? -5.027 -9.57 6.527 1 68.06 83 ALA A N 1
ATOM 671 C CA . ALA A 1 83 ? -4.492 -8.992 7.762 1 68.06 83 ALA A CA 1
ATOM 672 C C . ALA A 1 83 ? -4.141 -10.086 8.766 1 68.06 83 ALA A C 1
ATOM 674 O O . ALA A 1 83 ? -3.133 -9.984 9.477 1 68.06 83 ALA A O 1
ATOM 675 N N . ALA A 1 84 ? -4.953 -11.141 8.797 1 77.19 84 ALA A N 1
ATOM 676 C CA . ALA A 1 84 ? -4.758 -12.219 9.766 1 77.19 84 ALA A CA 1
ATOM 677 C C . ALA A 1 84 ? -3.488 -13.008 9.461 1 77.19 84 ALA A C 1
ATOM 679 O O . ALA A 1 84 ? -2.953 -13.695 10.328 1 77.19 84 ALA A O 1
ATOM 680 N N . ASP A 1 85 ? -2.973 -12.867 8.188 1 85.44 85 ASP A N 1
ATOM 681 C CA . ASP A 1 85 ? -1.806 -13.641 7.777 1 85.44 85 ASP A CA 1
ATOM 682 C C . ASP A 1 85 ? -0.511 -12.961 8.211 1 85.44 85 ASP A C 1
ATOM 684 O O . ASP A 1 85 ? 0.571 -13.539 8.102 1 85.44 85 ASP A O 1
ATOM 688 N N . GLY A 1 86 ? -0.583 -11.727 8.75 1 78.31 86 GLY A N 1
ATOM 689 C CA . GLY A 1 86 ? 0.597 -11.031 9.227 1 78.31 86 GLY A CA 1
ATOM 690 C C . GLY A 1 86 ? 1.326 -10.266 8.141 1 78.31 86 GLY A C 1
ATOM 691 O O . GLY A 1 86 ? 0.727 -9.891 7.129 1 78.31 86 GLY A O 1
ATOM 692 N N . SER A 1 87 ? 2.645 -9.953 8.445 1 80.88 87 SER A N 1
ATOM 693 C CA . SER A 1 87 ? 3.449 -9.172 7.504 1 80.88 87 SER A CA 1
ATOM 694 C C . SER A 1 87 ? 4.277 -10.078 6.602 1 80.88 87 SER A C 1
ATOM 696 O O . SER A 1 87 ? 4.559 -11.227 6.953 1 80.88 87 SER A O 1
ATOM 698 N N . PHE A 1 88 ? 4.445 -9.656 5.441 1 88.69 88 PHE A N 1
ATOM 699 C CA . PHE A 1 88 ? 5.312 -10.328 4.48 1 88.69 88 PHE A CA 1
ATOM 700 C C . PHE A 1 88 ? 6.621 -9.57 4.305 1 88.69 88 PHE A C 1
ATOM 702 O O . PHE A 1 88 ? 6.645 -8.336 4.379 1 88.69 88 PHE A O 1
ATOM 709 N N . ASP A 1 89 ? 7.641 -10.32 4.086 1 87.88 89 ASP A N 1
ATOM 710 C CA . ASP A 1 89 ? 8.922 -9.68 3.795 1 87.88 89 ASP A CA 1
ATOM 711 C C . ASP A 1 89 ? 9 -9.242 2.334 1 87.88 89 ASP A C 1
ATOM 713 O O . ASP A 1 89 ? 9.617 -8.219 2.02 1 87.88 89 ASP A O 1
ATOM 717 N N . VAL A 1 90 ? 8.359 -10.109 1.516 1 92.44 90 VAL A N 1
ATOM 718 C CA . VAL A 1 90 ? 8.383 -9.875 0.075 1 92.44 90 VAL A CA 1
ATOM 719 C C . VAL A 1 90 ? 7 -10.133 -0.516 1 92.44 90 VAL A C 1
ATOM 721 O O . VAL A 1 90 ? 6.34 -11.109 -0.16 1 92.44 90 VAL A O 1
ATOM 724 N N . VAL A 1 91 ? 6.551 -9.172 -1.332 1 90.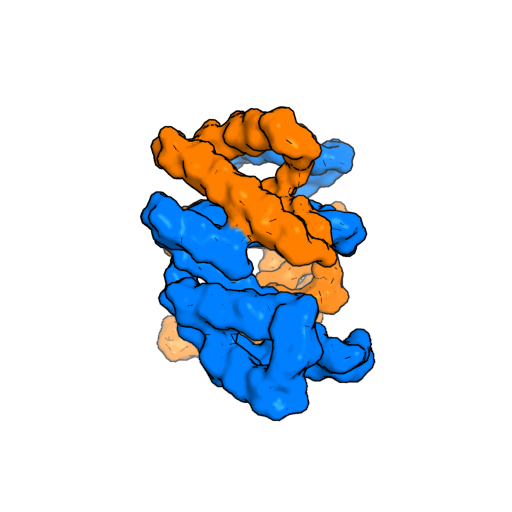88 91 VAL A N 1
ATOM 725 C CA . VAL A 1 91 ? 5.32 -9.336 -2.102 1 90.88 91 VAL A CA 1
ATOM 726 C C . VAL A 1 91 ? 5.633 -9.273 -3.594 1 90.88 91 VAL A C 1
ATOM 728 O O . VAL A 1 91 ? 6.23 -8.305 -4.07 1 90.88 91 VAL A O 1
ATOM 731 N N . LEU A 1 92 ? 5.293 -10.367 -4.297 1 92.31 92 LEU A N 1
ATOM 732 C CA . LEU A 1 92 ? 5.414 -10.398 -5.754 1 92.31 92 LEU A CA 1
ATOM 733 C C . LEU A 1 92 ? 4.047 -10.25 -6.41 1 92.31 92 LEU A C 1
ATOM 735 O O . LEU A 1 92 ? 3.1 -10.953 -6.062 1 92.31 92 LEU A O 1
ATOM 739 N N . SER A 1 93 ? 3.918 -9.289 -7.23 1 87.94 93 SER A N 1
ATOM 740 C CA . SER A 1 93 ? 2.691 -9.109 -8 1 87.94 93 SER A CA 1
ATOM 741 C C . SER A 1 93 ? 2.893 -9.5 -9.461 1 87.94 93 SER A C 1
ATOM 743 O O . SER A 1 93 ? 3.928 -9.188 -10.055 1 87.94 93 SER A O 1
ATOM 745 N N . PHE A 1 94 ? 1.984 -10.234 -10 1 86.44 94 PHE A N 1
ATOM 746 C CA . PHE A 1 94 ? 2.02 -10.641 -11.398 1 86.44 94 PHE A CA 1
ATOM 747 C C . PHE A 1 94 ? 1.02 -9.844 -12.227 1 86.44 94 PHE A C 1
ATOM 749 O O . PHE A 1 94 ? -0.189 -9.93 -12 1 86.44 94 PHE A O 1
ATOM 756 N N . GLU A 1 95 ? 1.491 -9 -13.086 1 75.94 95 GLU A N 1
ATOM 757 C CA . GLU A 1 95 ? 0.631 -8.141 -13.891 1 75.94 95 GLU A CA 1
ATOM 758 C C . GLU A 1 95 ? 0.831 -8.398 -15.375 1 75.94 95 GLU A C 1
ATOM 760 O O . GLU A 1 95 ? 1.933 -8.742 -15.812 1 75.94 95 GLU A O 1
ATOM 765 N N . GLU A 1 96 ? -0.328 -8.281 -16.031 1 69.06 96 GLU A N 1
ATOM 766 C CA . GLU A 1 96 ? -0.249 -8.422 -17.484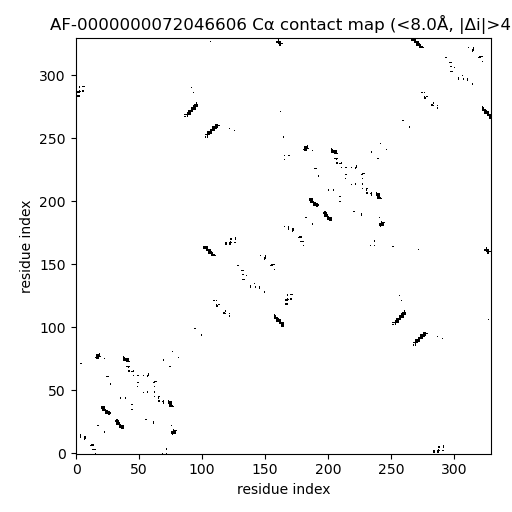 1 69.06 96 GLU A CA 1
ATOM 767 C C . GLU A 1 96 ? 0.518 -7.262 -18.109 1 69.06 96 GLU A C 1
ATOM 769 O O . GLU A 1 96 ? 0.316 -6.105 -17.734 1 69.06 96 GLU A O 1
ATOM 774 N N . LYS A 1 97 ? 1.459 -7.695 -19.062 1 60.19 97 LYS A N 1
ATOM 775 C CA . LYS A 1 97 ? 2.244 -6.699 -19.781 1 60.19 97 LYS A CA 1
ATOM 776 C C . LYS A 1 97 ? 1.339 -5.703 -20.5 1 60.19 97 LYS A C 1
ATOM 778 O O . LYS A 1 97 ? 0.381 -6.094 -21.172 1 60.19 97 LYS A O 1
ATOM 783 N N . GLY A 1 98 ? 1.668 -4.477 -20.406 1 56.81 98 GLY A N 1
ATOM 784 C CA . GLY A 1 98 ? 0.949 -3.438 -21.125 1 56.81 98 GLY A CA 1
ATOM 785 C C . GLY A 1 98 ? -0.231 -2.883 -20.344 1 56.81 98 GLY A C 1
ATOM 786 O O . GLY A 1 98 ? -0.867 -1.918 -20.781 1 56.81 98 GLY A O 1
ATOM 787 N N . SER A 1 99 ? -0.833 -3.672 -19.516 1 53.62 99 SER A N 1
ATOM 788 C CA . SER A 1 99 ? -2.053 -3.227 -18.844 1 53.62 99 SER A CA 1
ATOM 789 C C . SER A 1 99 ? -1.796 -1.992 -18 1 53.62 99 SER A C 1
ATOM 791 O O . SER A 1 99 ? -2.641 -1.099 -17.906 1 53.62 99 SER A O 1
ATOM 793 N N . SER A 1 100 ? -0.932 -2.119 -17.078 1 52.72 100 SER A N 1
ATOM 794 C CA . SER A 1 100 ? -1.056 -1.057 -16.078 1 52.72 100 SER A CA 1
ATOM 795 C C . SER A 1 100 ? 0.12 -0.088 -16.156 1 52.72 100 SER A C 1
ATOM 797 O O . SER A 1 100 ? 1.275 -0.511 -16.25 1 52.72 100 SER A O 1
ATOM 799 N N . SER A 1 101 ? -0.1 0.954 -16.938 1 55.03 101 SER A N 1
ATOM 800 C CA . SER A 1 101 ? 0.817 2.061 -16.688 1 55.03 101 SER A CA 1
ATOM 801 C C . SER A 1 101 ? 0.885 2.391 -15.195 1 55.03 101 SER A C 1
ATOM 803 O O . SER A 1 101 ? -0.12 2.775 -14.594 1 55.03 101 SER A O 1
ATOM 805 N N . TYR A 1 102 ? 1.703 1.646 -14.555 1 58.28 102 TYR A N 1
ATOM 806 C CA . TYR A 1 102 ? 1.806 1.958 -13.133 1 58.28 102 TYR A CA 1
ATOM 807 C C . TYR A 1 102 ? 2.508 3.293 -12.914 1 58.28 102 TYR A C 1
ATOM 809 O O . TYR A 1 102 ? 3.473 3.613 -13.609 1 58.28 102 TYR A O 1
ATOM 817 N N . GLU A 1 103 ? 1.665 4.15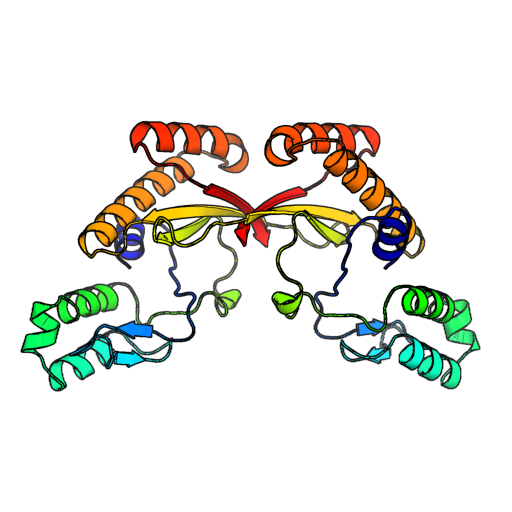6 -12.367 1 68.81 103 GLU A N 1
ATOM 818 C CA . GLU A 1 103 ? 2.311 5.387 -11.914 1 68.81 103 GLU A CA 1
ATOM 819 C C . GLU A 1 103 ? 2.967 5.199 -10.555 1 68.81 103 GLU A C 1
ATOM 821 O O . GLU A 1 103 ? 2.348 4.676 -9.625 1 68.81 103 GLU A O 1
ATOM 826 N N . SER A 1 104 ? 4.266 5.461 -10.539 1 73.81 104 SER A N 1
ATOM 827 C CA . SER A 1 104 ? 5 5.328 -9.289 1 73.81 104 SER A CA 1
ATOM 828 C C . SER A 1 104 ? 4.566 6.387 -8.281 1 73.81 104 SER A C 1
ATOM 830 O O . SER A 1 104 ? 4.234 7.512 -8.656 1 73.81 104 SER A O 1
ATOM 832 N N . VAL A 1 105 ? 4.453 5.945 -7.023 1 81.94 105 VAL A N 1
ATOM 833 C CA . VAL A 1 105 ? 4.188 6.867 -5.922 1 81.94 105 VAL A CA 1
ATOM 834 C C . VAL A 1 105 ? 5.285 6.746 -4.871 1 81.94 105 VAL A C 1
ATOM 836 O O . VAL A 1 105 ? 5.645 5.637 -4.465 1 81.94 105 VAL A O 1
ATOM 839 N N . LEU A 1 106 ? 5.871 7.898 -4.57 1 86.12 106 LEU A N 1
ATOM 840 C CA . LEU A 1 106 ? 6.852 7.965 -3.494 1 86.12 106 LEU A CA 1
ATOM 841 C C . LEU A 1 106 ? 6.164 8.078 -2.139 1 86.12 106 LEU A C 1
ATOM 843 O O . LEU A 1 106 ? 5.371 8.992 -1.913 1 86.12 106 LEU A O 1
ATOM 847 N N . VAL A 1 107 ? 6.438 7.078 -1.231 1 85.12 107 VAL A N 1
ATOM 848 C CA . VAL A 1 107 ? 5.898 7.105 0.125 1 85.12 107 VAL A CA 1
ATOM 849 C C . VAL A 1 107 ? 7.023 7.375 1.122 1 85.12 107 VAL A C 1
ATOM 851 O O . VAL A 1 107 ? 8.016 6.645 1.164 1 85.12 107 VAL A O 1
ATOM 854 N N . ILE A 1 108 ? 6.863 8.523 1.875 1 88.38 108 ILE A N 1
ATOM 855 C CA . ILE A 1 108 ? 7.859 8.891 2.877 1 88.38 108 ILE A CA 1
ATOM 856 C C . ILE A 1 108 ? 7.207 8.938 4.258 1 88.38 108 ILE A C 1
ATOM 858 O O . ILE A 1 108 ? 6.156 9.562 4.43 1 88.38 108 ILE A O 1
ATOM 862 N N . ASN A 1 109 ? 7.797 8.273 5.195 1 84.12 109 ASN A N 1
ATOM 863 C CA . ASN A 1 109 ? 7.324 8.289 6.578 1 84.12 109 ASN A CA 1
ATOM 864 C C . ASN A 1 109 ? 8.156 9.234 7.438 1 84.12 109 ASN A C 1
ATOM 866 O O . ASN A 1 109 ? 9.375 9.055 7.566 1 84.12 109 ASN A O 1
ATOM 870 N N . LEU A 1 110 ? 7.469 10.273 7.965 1 85.94 110 LEU A N 1
ATOM 871 C CA . LEU A 1 110 ? 8.094 11.219 8.883 1 85.94 110 LEU A CA 1
ATOM 872 C C . LEU A 1 110 ? 7.711 10.898 10.328 1 85.94 110 LEU A C 1
ATOM 874 O O . LEU A 1 110 ? 6.527 10.82 10.656 1 85.94 110 LEU A O 1
ATOM 878 N N . GLU A 1 111 ? 8.688 10.633 11.094 1 81.19 111 GLU A N 1
ATOM 879 C CA . GLU A 1 111 ? 8.43 10.43 12.516 1 81.19 111 GLU A CA 1
ATOM 880 C C . GLU A 1 111 ? 8.305 11.758 13.258 1 81.19 111 GLU A C 1
ATOM 882 O O . GLU A 1 111 ? 9.195 12.602 13.172 1 81.19 111 GLU A O 1
ATOM 887 N N . VAL A 1 112 ? 7.145 11.898 13.82 1 78.19 112 VAL A N 1
ATOM 888 C CA . VAL A 1 112 ? 6.914 13.117 14.586 1 78.19 112 VAL A CA 1
ATOM 889 C C . VAL A 1 112 ? 6.512 12.766 16.016 1 78.19 112 VAL A C 1
ATOM 891 O O . VAL A 1 112 ? 6.051 11.656 16.281 1 78.19 112 VAL A O 1
ATOM 894 N N . LYS A 1 113 ? 6.852 13.641 16.938 1 72.44 113 LYS A N 1
ATOM 895 C CA . LYS A 1 113 ? 6.395 13.469 18.312 1 72.44 113 LYS A CA 1
ATOM 896 C C . LYS A 1 113 ? 4.953 13.938 18.469 1 72.44 113 LYS A C 1
ATOM 898 O O . LYS A 1 113 ? 4.488 14.805 17.719 1 72.44 113 LYS A O 1
ATOM 903 N N . ASP A 1 114 ? 4.168 13.18 19.25 1 65.38 114 ASP A N 1
ATOM 904 C CA . ASP A 1 114 ? 2.762 13.523 19.438 1 65.38 114 ASP A CA 1
ATOM 905 C C . ASP A 1 114 ? 2.611 14.719 20.375 1 65.38 114 ASP A C 1
ATOM 907 O O . ASP A 1 114 ? 2.158 14.57 21.516 1 65.38 114 ASP A O 1
ATOM 911 N N . ASN A 1 115 ? 3.055 15.836 20.125 1 66.69 115 ASN A N 1
ATOM 912 C CA . ASN A 1 115 ? 2.754 17.078 20.844 1 66.69 115 ASN A CA 1
ATOM 913 C C . ASN A 1 115 ? 2.471 18.219 19.875 1 66.69 115 ASN A C 1
ATOM 915 O O . ASN A 1 115 ? 2.766 18.125 18.688 1 66.69 115 ASN A O 1
ATOM 919 N N . HIS A 1 116 ? 1.545 19.172 20.297 1 62.94 116 HIS A N 1
ATOM 920 C CA . HIS A 1 116 ? 1.111 20.297 19.469 1 62.94 116 HIS A CA 1
ATOM 921 C C . HIS A 1 116 ? 2.297 20.984 18.797 1 62.94 116 HIS A C 1
ATOM 923 O O . HIS A 1 116 ? 2.217 21.359 17.625 1 62.94 116 HIS A O 1
ATOM 929 N N . GLU A 1 117 ? 3.334 21.156 19.438 1 70.25 117 GLU A N 1
ATOM 930 C CA . GLU A 1 117 ? 4.531 21.797 18.891 1 70.25 117 GLU A CA 1
ATOM 931 C C . GLU A 1 117 ? 5.121 20.953 17.75 1 70.25 117 GLU A C 1
ATOM 933 O O . GLU A 1 117 ? 5.621 21.5 16.766 1 70.25 117 GLU A O 1
ATOM 938 N N . GLU A 1 118 ? 4.766 19.75 17.844 1 77.12 118 GLU A N 1
ATOM 939 C CA . GLU A 1 118 ? 5.359 18.844 16.875 1 77.12 118 GLU A CA 1
ATOM 940 C C . GLU A 1 118 ? 4.613 18.875 15.555 1 77.12 118 GLU A C 1
ATOM 942 O O . GLU A 1 118 ? 5.203 18.641 14.492 1 77.12 118 GLU A O 1
ATOM 947 N N . ALA A 1 119 ? 3.316 19.312 15.625 1 81.31 119 ALA A N 1
ATOM 948 C CA . ALA A 1 119 ? 2.564 19.438 14.375 1 81.31 119 ALA A CA 1
ATOM 949 C C . ALA A 1 119 ? 3.176 20.5 13.477 1 81.31 119 ALA A C 1
ATOM 951 O O . ALA A 1 119 ? 3.285 20.312 12.258 1 81.31 119 ALA A O 1
ATOM 952 N N . ALA A 1 120 ? 3.592 21.578 14.102 1 84.44 120 ALA A N 1
ATOM 953 C CA . ALA A 1 120 ? 4.219 22.656 13.344 1 84.44 120 ALA A CA 1
ATOM 954 C C . ALA A 1 120 ? 5.57 22.219 12.781 1 84.44 120 ALA A C 1
ATOM 956 O O . ALA A 1 120 ? 5.898 22.516 11.625 1 84.44 120 ALA A O 1
ATOM 957 N N . ILE A 1 121 ? 6.258 21.547 13.586 1 87.12 121 ILE A N 1
ATOM 958 C CA . ILE A 1 121 ? 7.562 21.062 13.164 1 87.12 121 ILE A CA 1
ATOM 959 C C . ILE A 1 121 ? 7.398 20.078 12.016 1 87.12 121 ILE A C 1
ATOM 961 O O . ILE A 1 121 ? 8.094 20.172 11 1 87.12 121 ILE A O 1
ATOM 965 N N . GLY A 1 122 ? 6.473 19.188 12.164 1 88.94 122 GLY A N 1
ATOM 966 C CA . GLY A 1 122 ? 6.191 18.234 11.109 1 88.94 122 GLY A CA 1
ATOM 967 C C . GLY A 1 122 ? 5.801 18.891 9.797 1 88.94 122 GLY A C 1
ATOM 968 O O . GLY A 1 122 ? 6.23 18.469 8.727 1 88.94 122 GLY A O 1
ATOM 969 N N . GLY A 1 123 ? 5.012 19.938 9.953 1 92.12 123 GLY A N 1
ATOM 970 C CA . GLY A 1 123 ? 4.617 20.672 8.766 1 92.12 123 GLY A CA 1
ATOM 971 C C . GLY A 1 123 ? 5.789 21.297 8.039 1 92.12 123 GLY A C 1
ATOM 972 O O . GLY A 1 123 ? 5.859 21.25 6.805 1 92.12 123 GLY A O 1
ATOM 973 N N . ARG A 1 124 ? 6.645 21.859 8.758 1 93.12 124 ARG A N 1
ATOM 974 C CA . ARG A 1 124 ? 7.809 22.5 8.156 1 93.12 124 ARG A CA 1
ATOM 975 C C . ARG A 1 124 ? 8.719 21.469 7.496 1 93.12 124 ARG A C 1
ATOM 977 O O . ARG A 1 124 ? 9.266 21.719 6.418 1 93.12 124 ARG A O 1
ATOM 984 N N . LEU A 1 125 ? 8.883 20.375 8.195 1 93.44 125 LEU A N 1
ATOM 985 C CA . LEU A 1 125 ? 9.68 19.297 7.625 1 93.44 125 LEU A CA 1
ATOM 986 C C . LEU A 1 125 ? 9.07 18.797 6.32 1 93.44 125 LEU A C 1
ATOM 988 O O . LEU A 1 125 ? 9.789 18.578 5.336 1 93.44 125 LEU A O 1
ATOM 992 N N . ALA A 1 126 ? 7.801 18.656 6.316 1 95 126 ALA A N 1
ATOM 993 C CA . ALA A 1 126 ? 7.09 18.234 5.117 1 95 126 ALA A CA 1
ATOM 994 C C . ALA A 1 126 ? 7.285 19.219 3.975 1 95 126 ALA A C 1
ATOM 996 O O . ALA A 1 126 ? 7.543 18.828 2.836 1 95 126 ALA A O 1
ATOM 997 N N . LEU A 1 127 ? 7.156 20.484 4.293 1 96.5 127 LEU A N 1
ATOM 998 C CA . LEU A 1 127 ? 7.328 21.516 3.273 1 96.5 127 LEU A CA 1
ATOM 999 C C . LEU A 1 127 ? 8.734 21.469 2.688 1 96.5 127 LEU A C 1
ATOM 1001 O O . LEU A 1 127 ? 8.906 21.516 1.467 1 96.5 127 LEU A O 1
ATOM 1005 N N . ASP A 1 128 ? 9.68 21.375 3.541 1 96.12 128 ASP A N 1
ATOM 1006 C CA . ASP A 1 128 ? 11.062 21.312 3.082 1 96.12 128 ASP A CA 1
ATOM 1007 C C . ASP A 1 128 ? 11.281 20.125 2.145 1 96.12 128 ASP A C 1
ATOM 1009 O O . ASP A 1 128 ? 11.883 20.281 1.078 1 96.12 128 ASP A O 1
ATOM 1013 N N . LEU A 1 129 ? 10.805 19.031 2.543 1 95.69 129 LEU A N 1
ATOM 1014 C CA . LEU A 1 129 ? 10.945 17.812 1.749 1 95.69 129 LEU A CA 1
ATOM 1015 C C . LEU A 1 129 ? 10.266 17.969 0.394 1 95.69 129 LEU A C 1
ATOM 1017 O O . LEU A 1 129 ? 10.844 17.625 -0.641 1 95.69 129 LEU A O 1
ATOM 1021 N N . CYS A 1 130 ? 9.039 18.5 0.417 1 96.56 130 CYS A N 1
ATOM 1022 C CA . CYS A 1 130 ? 8.281 18.656 -0.817 1 96.56 130 CYS A CA 1
ATOM 1023 C C . CYS A 1 130 ? 8.969 19.641 -1.756 1 96.56 130 CYS A C 1
ATOM 1025 O O . CYS A 1 130 ? 8.969 19.453 -2.973 1 96.56 130 CYS A O 1
ATOM 1027 N N . GLN A 1 131 ? 9.523 20.625 -1.184 1 96.81 131 GLN A N 1
ATOM 1028 C CA . GLN A 1 131 ? 10.234 21.609 -2 1 96.81 131 GLN A CA 1
ATOM 1029 C C . GLN A 1 131 ? 11.461 20.984 -2.66 1 96.81 131 GLN A C 1
ATOM 1031 O O . GLN A 1 131 ? 11.75 21.266 -3.826 1 96.81 131 GLN A O 1
ATOM 1036 N N . GLU A 1 132 ? 12.219 20.109 -1.939 1 96.19 132 GLU A N 1
ATOM 1037 C CA . GLU A 1 132 ? 13.375 19.422 -2.498 1 96.19 132 GLU A CA 1
ATOM 1038 C C . GLU A 1 132 ? 12.961 18.469 -3.609 1 96.19 132 GLU A C 1
ATOM 1040 O O . GLU A 1 132 ? 13.648 18.344 -4.625 1 96.19 132 GLU A O 1
ATOM 1045 N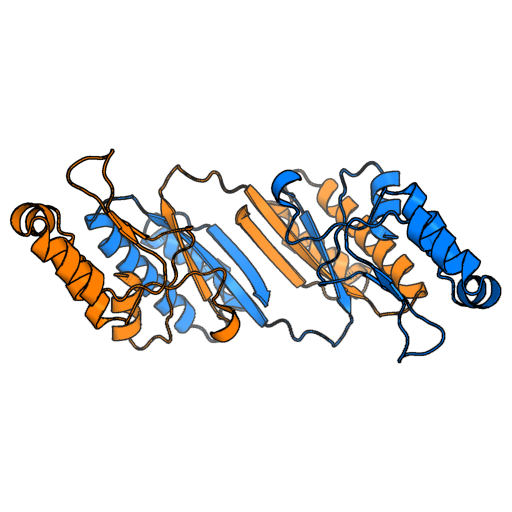 N . ILE A 1 133 ? 11.883 17.828 -3.41 1 95.88 133 ILE A N 1
ATOM 1046 C CA . ILE A 1 133 ? 11.391 16.859 -4.395 1 95.88 133 ILE A CA 1
ATOM 1047 C C . ILE A 1 133 ? 10.93 17.594 -5.645 1 95.88 133 ILE A C 1
ATOM 1049 O O . ILE A 1 133 ? 11.188 17.156 -6.766 1 95.88 133 ILE A O 1
ATOM 1053 N N . GLU A 1 134 ? 10.289 18.766 -5.457 1 94.94 134 GLU A N 1
ATOM 1054 C CA . GLU A 1 134 ? 9.758 19.562 -6.559 1 94.94 134 GLU A CA 1
ATOM 1055 C C . GLU A 1 134 ? 10.883 20.188 -7.383 1 94.94 134 GLU A C 1
ATOM 1057 O O . GLU A 1 134 ? 10.719 20.438 -8.578 1 94.94 134 GLU A O 1
ATOM 1062 N N . ALA A 1 135 ? 11.961 20.359 -6.773 1 95.12 135 ALA A N 1
ATOM 1063 C CA . ALA A 1 135 ? 13.055 21.094 -7.402 1 95.12 135 ALA A CA 1
ATOM 1064 C C . ALA A 1 135 ? 13.734 20.25 -8.477 1 95.12 135 ALA A C 1
ATOM 1066 O O . ALA A 1 135 ? 14.477 20.766 -9.312 1 95.12 135 ALA A O 1
ATOM 1067 N N . VAL A 1 136 ? 13.5 18.984 -8.5 1 93.44 136 VAL A N 1
ATOM 1068 C CA . VAL A 1 136 ? 14.156 18.109 -9.477 1 93.44 136 VAL A CA 1
ATOM 1069 C C . VAL A 1 136 ? 13.148 17.688 -10.547 1 93.44 136 VAL A C 1
ATOM 1071 O O . VAL A 1 136 ? 11.938 17.672 -10.297 1 93.44 136 VAL A O 1
ATOM 1074 N N . GLU A 1 137 ? 13.625 17.328 -11.703 1 90.62 137 GLU A N 1
ATOM 1075 C CA . GLU A 1 137 ? 12.766 16.938 -12.812 1 90.62 137 GLU A CA 1
ATOM 1076 C C . GLU A 1 137 ? 12.078 15.602 -12.531 1 90.62 137 GLU A C 1
ATOM 1078 O O . GLU A 1 137 ? 10.883 15.445 -12.789 1 90.62 137 GLU A O 1
ATOM 1083 N N . SER A 1 138 ? 12.82 14.648 -11.984 1 87.44 138 SER A N 1
ATOM 1084 C CA . SER A 1 138 ? 12.297 13.328 -11.641 1 87.44 138 SER A CA 1
ATOM 1085 C C . SER A 1 138 ? 12.836 12.852 -10.297 1 87.44 138 SER A C 1
ATOM 1087 O O . SER A 1 138 ? 14.031 12.594 -10.156 1 87.44 138 SER A O 1
ATOM 1089 N N . TRP A 1 139 ? 11.828 12.758 -9.328 1 90.31 139 TRP A N 1
ATOM 1090 C CA . TRP A 1 139 ? 12.289 12.328 -8.016 1 90.31 139 TRP A CA 1
ATOM 1091 C C . TRP A 1 139 ? 12.805 10.898 -8.055 1 90.31 139 TRP A C 1
ATOM 1093 O O . TRP A 1 139 ? 13.648 10.508 -7.242 1 90.31 139 TRP A O 1
ATOM 1103 N N . GLU A 1 140 ? 12.359 10.203 -9.023 1 79.94 140 GLU A N 1
ATOM 1104 C CA . GLU A 1 140 ? 12.758 8.805 -9.148 1 79.94 140 GLU A CA 1
ATOM 1105 C C . GLU A 1 140 ? 14.273 8.68 -9.281 1 79.94 140 GLU A C 1
ATOM 1107 O O . GLU A 1 140 ? 14.875 7.738 -8.758 1 79.94 140 GLU A O 1
ATOM 1112 N N . ASP A 1 141 ? 14.852 9.672 -9.945 1 80.5 141 ASP A N 1
ATOM 1113 C CA . ASP A 1 141 ? 16.297 9.633 -10.195 1 80.5 141 ASP A CA 1
ATOM 1114 C C . ASP A 1 141 ? 17.078 10.242 -9.039 1 80.5 141 ASP A C 1
ATOM 1116 O O . ASP A 1 141 ? 18.281 10.031 -8.914 1 80.5 141 ASP A O 1
ATOM 1120 N N . SER A 1 142 ? 16.344 10.945 -8.156 1 89.19 142 SER A N 1
ATOM 1121 C CA . SER A 1 142 ? 17.094 11.82 -7.246 1 89.19 142 SER A CA 1
ATOM 1122 C C . SER A 1 142 ? 16.734 11.523 -5.793 1 89.19 142 SER A C 1
ATOM 1124 O O . SER A 1 142 ? 17.312 12.102 -4.879 1 89.19 142 SER A O 1
ATOM 1126 N N . ILE A 1 143 ? 15.844 10.594 -5.547 1 87.31 143 ILE A N 1
ATOM 1127 C CA . ILE A 1 143 ? 15.227 10.477 -4.23 1 87.31 143 ILE A CA 1
ATOM 1128 C C . ILE A 1 143 ? 16.266 10.055 -3.201 1 87.31 143 ILE A C 1
ATOM 1130 O O . ILE A 1 143 ? 16.266 10.547 -2.07 1 87.31 143 ILE A O 1
ATOM 1134 N N . ASP A 1 144 ? 17.203 9.242 -3.516 1 81.75 144 ASP A N 1
ATOM 1135 C CA . ASP A 1 144 ? 18.234 8.812 -2.568 1 81.75 144 ASP A CA 1
ATOM 1136 C C . ASP A 1 144 ? 19.062 10 -2.086 1 81.75 144 ASP A C 1
ATOM 1138 O O . ASP A 1 144 ? 19.328 10.133 -0.889 1 81.75 144 ASP A O 1
ATOM 1142 N N . GLU A 1 145 ? 19.438 10.781 -3.002 1 89.62 145 GLU A N 1
ATOM 1143 C CA . GLU A 1 145 ? 20.234 11.953 -2.666 1 89.62 145 GLU A CA 1
ATOM 1144 C C . GLU A 1 145 ? 19.406 12.969 -1.865 1 89.62 145 GLU A C 1
ATOM 1146 O O . GLU A 1 145 ? 19.922 13.578 -0.926 1 89.62 145 GLU A O 1
ATOM 1151 N N . ILE A 1 146 ? 18.203 13.141 -2.242 1 93.69 146 ILE A N 1
ATOM 1152 C CA . ILE A 1 146 ? 17.297 14.062 -1.558 1 93.69 146 ILE A CA 1
ATOM 1153 C C . ILE A 1 146 ? 17.125 13.633 -0.106 1 93.69 146 ILE A C 1
ATOM 1155 O O . ILE A 1 146 ? 17.234 14.445 0.813 1 93.69 146 ILE A O 1
ATOM 1159 N N . ILE A 1 147 ? 16.906 12.359 0.105 1 90.5 147 ILE A N 1
ATOM 1160 C CA . ILE A 1 147 ? 16.688 11.812 1.44 1 90.5 147 ILE A CA 1
ATOM 1161 C C . ILE A 1 147 ? 17.969 11.945 2.268 1 90.5 147 ILE A C 1
ATOM 1163 O O . ILE A 1 147 ? 17.922 12.383 3.424 1 90.5 147 ILE A O 1
ATOM 1167 N N . ALA A 1 148 ? 19.047 11.648 1.658 1 90.44 148 ALA A N 1
ATOM 1168 C CA . ALA A 1 148 ? 20.328 11.75 2.363 1 90.44 148 ALA A CA 1
ATOM 1169 C C . ALA A 1 148 ? 20.594 13.188 2.799 1 90.44 148 ALA A C 1
ATOM 1171 O O . ALA A 1 148 ? 21 13.43 3.939 1 90.44 148 ALA A O 1
ATOM 1172 N N . ALA A 1 149 ? 20.391 14.086 1.943 1 94.75 149 ALA A N 1
ATOM 1173 C CA . ALA A 1 149 ? 20.594 15.5 2.248 1 94.75 149 ALA A CA 1
ATOM 1174 C C . ALA A 1 149 ? 19.625 15.977 3.338 1 94.75 149 ALA A C 1
ATOM 1176 O O . ALA A 1 149 ? 20.031 16.703 4.246 1 94.75 149 ALA A O 1
ATOM 1177 N N . PHE A 1 150 ? 18.406 15.562 3.234 1 95.25 150 PHE A N 1
ATOM 1178 C CA . PHE A 1 150 ? 17.391 15.922 4.215 1 95.25 150 PHE A CA 1
ATOM 1179 C C . PHE A 1 150 ? 17.766 15.398 5.598 1 95.25 150 PHE A C 1
ATOM 1181 O O . PHE A 1 150 ? 17.688 16.141 6.586 1 95.25 150 PHE A O 1
ATOM 1188 N N . GLU A 1 151 ? 18.172 14.148 5.648 1 91.44 151 GLU A N 1
ATOM 1189 C CA . GLU A 1 151 ? 18.531 13.523 6.918 1 91.44 151 GLU A CA 1
ATOM 1190 C C . GLU A 1 151 ? 19.734 14.219 7.559 1 91.44 151 GLU A C 1
ATOM 1192 O O . GLU A 1 151 ? 19.781 14.391 8.781 1 91.44 151 GLU A O 1
ATOM 1197 N N . THR A 1 152 ? 20.594 14.586 6.746 1 93.94 152 THR A N 1
ATOM 1198 C CA . THR A 1 152 ? 21.766 15.305 7.238 1 93.94 152 THR A CA 1
ATOM 1199 C C . THR A 1 152 ? 21.375 16.688 7.766 1 93.94 152 THR A C 1
ATOM 1201 O O . THR A 1 152 ? 21.766 17.062 8.867 1 93.94 152 THR A O 1
ATOM 1204 N N . LYS A 1 153 ? 20.547 17.359 7.094 1 95 153 LYS A N 1
ATOM 1205 C CA . LYS A 1 153 ? 20.125 18.719 7.41 1 95 153 LYS A CA 1
ATOM 1206 C C . LYS A 1 153 ? 19.281 18.75 8.68 1 95 153 LYS A C 1
ATOM 1208 O O . LYS A 1 153 ? 19.453 19.641 9.523 1 95 153 LYS A O 1
ATOM 1213 N N . HIS A 1 154 ? 18.422 17.797 8.828 1 92.19 154 HIS A N 1
ATOM 1214 C CA . HIS A 1 154 ? 17.438 17.859 9.906 1 92.19 154 HIS A CA 1
ATOM 1215 C C . HIS A 1 154 ? 17.766 16.875 11.016 1 92.19 154 HIS A C 1
ATOM 1217 O O . HIS A 1 154 ? 17.078 16.812 12.031 1 92.19 154 HIS A O 1
ATOM 1223 N N . ARG A 1 155 ? 18.781 16.109 10.805 1 88.25 155 ARG A N 1
ATOM 1224 C CA . ARG A 1 155 ? 19.219 15.102 11.773 1 88.25 155 ARG A CA 1
ATOM 1225 C C . ARG A 1 155 ? 18.078 14.172 12.148 1 88.25 155 ARG A C 1
ATOM 1227 O O . ARG A 1 155 ? 17.812 13.938 13.328 1 88.25 155 ARG A O 1
ATOM 1234 N N . ARG A 1 156 ? 17.297 13.773 11.062 1 82.69 156 ARG A N 1
ATOM 1235 C CA . ARG A 1 156 ? 16.172 12.844 11.195 1 82.69 156 ARG A CA 1
ATOM 1236 C C . ARG A 1 156 ? 16.25 11.75 10.133 1 82.69 156 ARG A C 1
ATOM 1238 O O . ARG A 1 156 ? 16.578 12.023 8.977 1 82.69 156 ARG A O 1
ATOM 1245 N N . LYS A 1 157 ? 16.047 10.617 10.633 1 79.69 157 LYS A N 1
ATOM 1246 C CA . LYS A 1 157 ? 15.977 9.5 9.688 1 79.69 157 LYS A CA 1
ATOM 1247 C C . LYS A 1 157 ? 14.594 9.398 9.055 1 79.69 157 LYS A C 1
ATOM 1249 O O . LYS A 1 157 ? 13.578 9.578 9.734 1 79.69 157 LYS A O 1
ATOM 1254 N N . LEU A 1 158 ? 14.648 9.211 7.715 1 83.06 158 LEU A N 1
ATOM 1255 C CA . LEU A 1 158 ? 13.406 9.023 6.973 1 83.06 158 LEU A CA 1
ATOM 1256 C C . LEU A 1 158 ? 13.328 7.621 6.387 1 83.06 158 LEU A C 1
ATOM 1258 O O . LEU A 1 158 ? 14.344 7.062 5.965 1 83.06 158 LEU A O 1
ATOM 1262 N N . LEU A 1 159 ? 12.148 7.078 6.582 1 75.75 159 LEU A N 1
ATOM 1263 C CA . LEU A 1 159 ? 11.852 5.863 5.832 1 75.75 159 LEU A CA 1
ATOM 1264 C C . LEU A 1 159 ? 11.039 6.18 4.578 1 75.75 159 LEU A C 1
ATOM 1266 O O . LEU A 1 159 ? 10.117 6.992 4.621 1 75.75 159 LEU A O 1
ATOM 1270 N N . TYR A 1 160 ? 11.531 5.699 3.473 1 82.06 160 TYR A N 1
ATOM 1271 C CA . TYR A 1 160 ? 10.75 5.914 2.262 1 82.06 160 TYR A CA 1
ATOM 1272 C C . TYR A 1 160 ? 10.664 4.637 1.432 1 82.06 160 TYR A C 1
ATOM 1274 O O . TYR A 1 160 ? 11.492 3.732 1.592 1 82.06 160 TYR A O 1
ATOM 1282 N N . SER A 1 161 ? 9.547 4.523 0.668 1 75.06 161 SER A N 1
ATOM 1283 C CA . SER A 1 161 ? 9.328 3.426 -0.27 1 75.06 161 SER A CA 1
ATOM 1284 C C . SER A 1 161 ? 8.664 3.92 -1.552 1 75.06 161 SER A C 1
ATOM 1286 O O . SER A 1 161 ? 8.148 5.035 -1.599 1 75.06 161 SER A O 1
ATOM 1288 N N . ILE A 1 162 ? 8.883 3.178 -2.59 1 74.06 162 ILE A N 1
ATOM 1289 C CA . ILE A 1 162 ? 8.195 3.457 -3.844 1 74.06 162 ILE A CA 1
ATOM 1290 C C . ILE A 1 162 ? 7.07 2.447 -4.051 1 74.06 162 ILE A C 1
ATOM 1292 O O . ILE A 1 162 ? 7.27 1.242 -3.885 1 74.06 162 ILE A O 1
ATOM 1296 N N . SER A 1 163 ? 5.871 3.012 -4.223 1 71.94 163 SER A N 1
ATOM 1297 C CA . SER A 1 163 ? 4.703 2.189 -4.516 1 71.94 163 SER A CA 1
ATOM 1298 C C . SER A 1 163 ? 4.09 2.557 -5.867 1 71.94 163 SER A C 1
ATOM 1300 O O . SER A 1 163 ? 4.562 3.479 -6.535 1 71.94 163 SER A O 1
ATOM 1302 N N . PHE A 1 164 ? 3.172 1.693 -6.285 1 65.62 164 PHE A N 1
ATOM 1303 C CA . PHE A 1 164 ? 2.598 1.919 -7.605 1 65.62 164 PHE A CA 1
ATOM 1304 C C . PHE A 1 164 ? 1.076 1.881 -7.551 1 65.62 164 PHE A C 1
ATOM 1306 O O . PHE A 1 164 ? 0.498 1.118 -6.773 1 65.62 164 PHE A O 1
ATOM 1313 N N . TYR A 1 165 ? 0.522 2.963 -8.234 1 61.59 165 TYR A N 1
ATOM 1314 C CA . TYR A 1 165 ? -0.92 2.906 -8.445 1 61.59 165 TYR A CA 1
ATOM 1315 C C . TYR A 1 165 ? -1.273 1.902 -9.539 1 61.59 165 TYR A C 1
ATOM 1317 O O . TYR A 1 165 ? -0.58 1.812 -10.555 1 61.59 165 TYR A O 1
ATOM 1325 N N . MET B 1 1 ? -2.9 18.609 9.875 1 88.88 1 MET B N 1
ATOM 1326 C CA . MET B 1 1 ? -3.482 19.625 9.008 1 88.88 1 MET B CA 1
ATOM 1327 C C . MET B 1 1 ? -2.555 20.828 8.883 1 88.88 1 MET B C 1
ATOM 1329 O O . MET B 1 1 ? -2.689 21.625 7.949 1 88.88 1 MET B O 1
ATOM 1333 N N . GLU B 1 2 ? -1.582 20.938 9.75 1 87.75 2 GLU B N 1
ATOM 1334 C CA . GLU B 1 2 ? -0.576 21.984 9.633 1 87.75 2 GLU B CA 1
ATOM 1335 C C . GLU B 1 2 ? 0.209 21.859 8.336 1 87.75 2 GLU B C 1
ATOM 1337 O O . GLU B 1 2 ? 0.398 22.844 7.617 1 87.75 2 GLU B O 1
ATOM 1342 N N . ALA B 1 3 ? 0.595 20.672 8.102 1 93.31 3 ALA B N 1
ATOM 1343 C CA . ALA B 1 3 ? 1.327 20.438 6.859 1 93.31 3 ALA B CA 1
ATOM 1344 C C . ALA B 1 3 ? 0.469 20.766 5.645 1 93.31 3 ALA B C 1
ATOM 1346 O O . ALA B 1 3 ? 0.946 21.391 4.691 1 93.31 3 ALA B O 1
ATOM 1347 N N . HIS B 1 4 ? -0.754 20.328 5.652 1 95.25 4 HIS B N 1
ATOM 1348 C CA . HIS B 1 4 ? -1.666 20.625 4.555 1 95.25 4 HIS B CA 1
ATOM 1349 C C . HIS B 1 4 ? -1.766 22.125 4.301 1 95.25 4 HIS B C 1
ATOM 1351 O O . HIS B 1 4 ? -1.634 22.578 3.162 1 95.25 4 HIS B O 1
ATOM 1357 N N . SER B 1 5 ? -2.021 22.812 5.379 1 93.88 5 SER B N 1
ATOM 1358 C CA . SER B 1 5 ? -2.164 24.266 5.273 1 93.88 5 SER B CA 1
ATOM 1359 C C . SER B 1 5 ? -0.911 24.891 4.68 1 93.88 5 SER B C 1
ATOM 1361 O O . SER B 1 5 ? -0.999 25.719 3.764 1 93.88 5 SER B O 1
ATOM 1363 N N . LEU B 1 6 ? 0.187 24.578 5.184 1 94.5 6 LEU B N 1
ATOM 1364 C CA . LEU B 1 6 ? 1.457 25.141 4.738 1 94.5 6 LEU B CA 1
ATOM 1365 C C . LEU B 1 6 ? 1.716 24.812 3.271 1 94.5 6 LEU B C 1
ATOM 1367 O O . LEU B 1 6 ? 2.092 25.688 2.49 1 94.5 6 LEU B O 1
ATOM 1371 N N . LEU B 1 7 ? 1.557 23.562 2.898 1 96.62 7 LEU B N 1
ATOM 1372 C CA . LEU B 1 7 ? 1.803 23.125 1.525 1 96.62 7 LEU B CA 1
ATOM 1373 C C . LEU B 1 7 ? 0.848 23.812 0.559 1 96.62 7 LEU B C 1
ATOM 1375 O O . LEU B 1 7 ? 1.259 24.25 -0.518 1 96.62 7 LEU B O 1
ATOM 1379 N N . LYS B 1 8 ? -0.382 23.875 0.957 1 95.75 8 LYS B N 1
ATOM 1380 C CA . LYS B 1 8 ? -1.369 24.578 0.135 1 95.75 8 LYS B CA 1
ATOM 1381 C C . LYS B 1 8 ? -0.981 26.031 -0.073 1 95.75 8 LYS B C 1
ATOM 1383 O O . LYS B 1 8 ? -1.044 26.547 -1.193 1 95.75 8 LYS B O 1
ATOM 1388 N N . ARG B 1 9 ? -0.596 26.656 0.973 1 94.69 9 ARG B N 1
ATOM 1389 C CA . ARG B 1 9 ? -0.187 28.062 0.909 1 94.69 9 ARG B CA 1
ATOM 1390 C C . ARG B 1 9 ? 1.003 28.234 -0.029 1 94.69 9 ARG B C 1
ATOM 1392 O O . ARG B 1 9 ? 1.144 29.281 -0.667 1 94.69 9 ARG B O 1
ATOM 1399 N N . GLN B 1 10 ? 1.793 27.266 -0.16 1 95.62 10 GLN B N 1
ATOM 1400 C CA . GLN B 1 10 ? 2.988 27.344 -0.995 1 95.62 10 GLN B CA 1
ATOM 1401 C C . GLN B 1 10 ? 2.699 26.859 -2.414 1 95.62 10 GLN B C 1
ATOM 1403 O O . GLN B 1 10 ? 3.619 26.688 -3.215 1 95.62 10 GLN B O 1
ATOM 1408 N N . GLY B 1 11 ? 1.466 26.516 -2.686 1 95.44 11 GLY B N 1
ATOM 1409 C CA . GLY B 1 11 ? 1.054 26.266 -4.059 1 95.44 11 GLY B CA 1
ATOM 1410 C C . GLY B 1 11 ? 1.098 24.797 -4.449 1 95.44 11 GLY B C 1
ATOM 1411 O O . GLY B 1 11 ? 0.95 24.453 -5.621 1 95.44 11 GLY B O 1
ATOM 1412 N N . PHE B 1 12 ? 1.336 23.922 -3.498 1 96.56 12 PHE B N 1
ATOM 1413 C CA . PHE B 1 12 ? 1.329 22.5 -3.807 1 96.56 12 PHE B CA 1
ATOM 1414 C C . PHE B 1 12 ? -0.097 22 -3.986 1 96.56 12 PHE B C 1
ATOM 1416 O O . PHE B 1 12 ? -1.025 22.5 -3.348 1 96.56 12 PHE B O 1
ATOM 1423 N N . ASP B 1 13 ? -0.231 21.062 -4.938 1 96.06 13 ASP B N 1
ATOM 1424 C CA . ASP B 1 13 ? -1.454 20.266 -4.973 1 96.06 13 ASP B CA 1
ATOM 1425 C C . ASP B 1 13 ? -1.451 19.203 -3.869 1 96.06 13 ASP B C 1
ATOM 1427 O O . ASP B 1 13 ? -0.781 18.188 -3.99 1 96.06 13 ASP B O 1
ATOM 1431 N N . VAL B 1 14 ? -2.148 19.484 -2.824 1 96.62 14 VAL B N 1
ATOM 1432 C CA . VAL B 1 14 ? -2.008 18.656 -1.624 1 96.62 14 VAL B CA 1
ATOM 1433 C C . VAL B 1 14 ? -3.387 18.234 -1.132 1 96.62 14 VAL B C 1
ATOM 1435 O O . VAL B 1 14 ? -4.352 19 -1.207 1 96.62 14 VAL B O 1
ATOM 1438 N N . SER B 1 15 ? -3.449 16.984 -0.738 1 95.56 15 SER B N 1
ATOM 1439 C CA . SER B 1 15 ? -4.562 16.406 0.001 1 95.56 15 SER B CA 1
ATOM 1440 C C . SER B 1 15 ? -4.086 15.75 1.294 1 95.56 15 SER B C 1
ATOM 1442 O O . SER B 1 15 ? -2.908 15.406 1.429 1 95.56 15 SER B O 1
ATOM 1444 N N . SER B 1 16 ? -4.875 15.711 2.244 1 94.75 16 SER B N 1
ATOM 1445 C CA . SER B 1 16 ? -4.531 15.062 3.506 1 94.75 16 SER B CA 1
ATOM 1446 C C . SER B 1 16 ? -5.668 14.172 3.998 1 94.75 16 SER B C 1
ATOM 1448 O O . SER B 1 16 ? -6.84 14.438 3.719 1 94.75 16 SER B O 1
ATOM 1450 N N . TYR B 1 17 ? -5.34 13.156 4.73 1 92.38 17 TYR B N 1
ATOM 1451 C CA . TYR B 1 17 ? -6.281 12.125 5.156 1 92.38 17 TYR B CA 1
ATOM 1452 C C . TYR B 1 17 ? -5.945 11.625 6.559 1 92.38 17 TYR B C 1
ATOM 1454 O O . TYR B 1 17 ? -4.797 11.719 6.996 1 92.38 17 TYR B O 1
ATOM 1462 N N . GLY B 1 18 ? -6.961 11.219 7.262 1 87.75 18 GLY B N 1
ATOM 1463 C CA . GLY B 1 18 ? -6.766 10.352 8.406 1 87.75 18 GLY B CA 1
ATOM 1464 C C . GLY B 1 18 ? -6.828 8.875 8.055 1 87.75 18 GLY B C 1
ATOM 1465 O O . GLY B 1 18 ? -7.402 8.5 7.027 1 87.75 18 GLY B O 1
ATOM 1466 N N . THR B 1 19 ? -6.207 8.062 8.891 1 80.62 19 THR B N 1
ATOM 1467 C CA . THR B 1 19 ? -6.176 6.637 8.594 1 80.62 19 THR B CA 1
ATOM 1468 C C . THR B 1 19 ? -7.004 5.852 9.609 1 80.62 19 THR B C 1
ATOM 1470 O O . THR B 1 19 ? -7.16 4.637 9.484 1 80.62 19 THR B O 1
ATOM 1473 N N . GLY B 1 20 ? -7.539 6.488 10.617 1 76.88 20 GLY B N 1
ATOM 1474 C CA . GLY B 1 20 ? -8.32 5.812 11.641 1 76.88 20 GLY B CA 1
ATOM 1475 C C . GLY B 1 20 ? -9.75 5.531 11.211 1 76.88 20 GLY B C 1
ATOM 1476 O O . GLY B 1 20 ? -10.125 5.797 10.07 1 76.88 20 GLY B O 1
ATOM 1477 N N . SER B 1 21 ? -10.461 4.898 12.203 1 81.62 21 SER B N 1
ATOM 1478 C CA . SER B 1 21 ? -11.859 4.59 11.938 1 81.62 21 SER B CA 1
ATOM 1479 C C . SER B 1 21 ? -12.75 5.805 12.195 1 81.62 21 SER B C 1
ATOM 1481 O O . SER B 1 21 ? -13.805 5.945 11.578 1 81.62 21 SER B O 1
ATOM 1483 N N . HIS B 1 22 ? -12.281 6.602 13.18 1 90.81 22 HIS B N 1
ATOM 1484 C CA . HIS B 1 22 ? -12.992 7.82 13.555 1 90.81 22 HIS B CA 1
ATOM 1485 C C . HIS B 1 22 ? -12.016 8.945 13.891 1 90.81 22 HIS B C 1
ATOM 1487 O O . HIS B 1 22 ? -10.812 8.711 14.016 1 90.81 22 HIS B O 1
ATOM 1493 N N . VAL B 1 23 ? -12.648 10.172 13.82 1 93.5 23 VAL B N 1
ATOM 1494 C CA . VAL B 1 23 ? -11.906 11.336 14.297 1 93.5 23 VAL B CA 1
ATOM 1495 C C . VAL B 1 23 ? -12.047 11.453 15.812 1 93.5 23 VAL B C 1
ATOM 1497 O O . VAL B 1 23 ? -13.156 11.609 16.328 1 93.5 23 VAL B O 1
ATOM 1500 N N . LYS B 1 24 ? -10.922 11.375 16.453 1 91.5 24 LYS B N 1
ATOM 1501 C CA . LYS B 1 24 ? -10.922 11.43 17.922 1 91.5 24 LYS B CA 1
ATOM 1502 C C . LYS B 1 24 ? -10.219 12.688 18.422 1 91.5 24 LYS B C 1
ATOM 1504 O O . LYS B 1 24 ? -9.078 12.961 18.047 1 91.5 24 LYS B O 1
ATOM 1509 N N . LEU B 1 25 ? -11 13.445 19.203 1 94 25 LEU B N 1
ATOM 1510 C CA . LEU B 1 25 ? -10.477 14.648 19.828 1 94 25 LEU B CA 1
ATOM 1511 C C . LEU B 1 25 ? -10.492 14.531 21.344 1 94 25 LEU B C 1
ATOM 1513 O O . LEU B 1 25 ? -11.391 13.898 21.906 1 94 25 LEU B O 1
ATOM 1517 N N . PRO B 1 26 ? -9.516 15.172 21.922 1 91.94 26 PRO B N 1
ATOM 1518 C CA . PRO B 1 26 ? -9.477 15.117 23.391 1 91.94 26 PRO B CA 1
ATOM 1519 C C . PRO B 1 26 ? -10.75 15.656 24.031 1 91.94 26 PRO B C 1
ATOM 1521 O O . PRO B 1 26 ? -11.328 16.641 23.547 1 91.94 26 PRO B O 1
ATOM 1524 N N . GLY B 1 27 ? -11.156 14.984 25.094 1 93.62 27 GLY B N 1
ATOM 1525 C CA . GLY B 1 27 ? -12.273 15.438 25.922 1 93.62 27 GLY B CA 1
ATOM 1526 C C . GLY B 1 27 ? -11.859 15.852 27.312 1 93.62 27 GLY B C 1
ATOM 1527 O O . GLY B 1 27 ? -10.688 16.172 27.547 1 93.62 27 GLY B O 1
ATOM 1528 N N . PRO B 1 28 ? -12.867 16 28.188 1 92.75 28 PRO B N 1
ATOM 1529 C CA . PRO B 1 28 ? -12.555 16.422 29.562 1 92.75 28 PRO B CA 1
ATOM 1530 C C . PRO B 1 28 ? -11.578 15.484 30.266 1 92.75 28 PRO B C 1
ATOM 1532 O O . PRO B 1 28 ? -10.859 15.906 31.172 1 92.75 28 PRO B O 1
ATOM 1535 N N . SER B 1 29 ? -11.648 14.242 29.828 1 89.19 29 SER B N 1
ATOM 1536 C CA . SER B 1 29 ? -10.695 13.25 30.328 1 89.19 29 SER B CA 1
ATOM 1537 C C . SER B 1 29 ? -10.305 12.258 29.234 1 89.19 29 SER B C 1
ATOM 1539 O O . SER B 1 29 ? -10.93 12.211 28.172 1 89.19 29 SER B O 1
ATOM 1541 N N . LEU B 1 30 ? -9.148 11.516 29.484 1 83.75 30 LEU B N 1
ATOM 1542 C CA . LEU B 1 30 ? -8.664 10.516 28.547 1 83.75 30 LEU B CA 1
ATOM 1543 C C . LEU B 1 30 ? -9.75 9.484 28.234 1 83.75 30 LEU B C 1
ATOM 1545 O O . LEU B 1 30 ? -9.781 8.914 27.156 1 83.75 30 LEU B O 1
ATOM 1549 N N . ARG B 1 31 ? -10.719 9.344 29.188 1 90.38 31 ARG B N 1
ATOM 1550 C CA . ARG B 1 31 ? -11.75 8.312 29.094 1 90.38 31 ARG B CA 1
ATOM 1551 C C . ARG B 1 31 ? -12.969 8.828 28.328 1 90.38 31 ARG B C 1
ATOM 1553 O O . ARG B 1 31 ? -13.852 8.047 27.969 1 90.38 31 ARG B O 1
ATOM 1560 N N . GLU B 1 32 ? -12.945 10.125 28.094 1 92.94 32 GLU B N 1
ATOM 1561 C CA . GLU B 1 32 ? -14.102 10.727 27.438 1 92.94 32 GLU B CA 1
ATOM 1562 C C . GLU B 1 32 ? -13.688 11.539 26.219 1 92.94 32 GLU B C 1
ATOM 1564 O O . GLU B 1 32 ? -13.891 12.758 26.172 1 92.94 32 GLU B O 1
ATOM 1569 N N . PRO B 1 33 ? -13.242 10.789 25.234 1 94.06 33 PRO B N 1
ATOM 1570 C CA . PRO B 1 33 ? -12.883 11.523 24.016 1 94.06 33 PRO B CA 1
ATOM 1571 C C . PRO B 1 33 ? -14.109 11.992 23.234 1 94.06 33 PRO B C 1
ATOM 1573 O O . PRO B 1 33 ? -15.203 11.461 23.422 1 94.06 33 PRO B O 1
ATOM 1576 N N . ASN B 1 34 ? -13.93 13.062 22.469 1 96.25 34 ASN B N 1
ATOM 1577 C CA . ASN B 1 34 ? -14.93 13.445 21.484 1 96.25 34 ASN B CA 1
ATOM 1578 C C . ASN B 1 34 ? -14.742 12.68 20.172 1 96.25 34 ASN B C 1
ATOM 1580 O O . ASN B 1 34 ? -13.664 12.719 19.578 1 96.25 34 ASN B O 1
ATOM 1584 N N . VAL B 1 35 ? -15.703 11.977 19.734 1 96.12 35 VAL B N 1
ATOM 1585 C CA . VAL B 1 35 ? -15.57 11.117 18.562 1 96.12 35 VAL B CA 1
ATOM 1586 C C . VAL B 1 35 ? -16.531 11.57 17.484 1 96.12 35 VAL B C 1
ATOM 1588 O O . VAL B 1 35 ? -17.719 11.82 17.75 1 96.12 35 VAL B O 1
ATOM 1591 N N . TYR B 1 36 ? -15.984 11.727 16.328 1 97.44 36 TYR B N 1
ATOM 1592 C CA . TYR B 1 36 ? -16.781 12.102 15.18 1 97.44 36 TYR B CA 1
ATOM 1593 C C . TYR B 1 36 ? -16.531 11.172 14 1 97.44 36 TYR B C 1
ATOM 1595 O O . TYR B 1 36 ? -15.477 10.523 13.938 1 97.44 36 TYR B O 1
ATOM 1603 N N . ASP B 1 37 ? -17.453 11.102 13.078 1 95.94 37 ASP B N 1
ATOM 1604 C CA . ASP B 1 37 ? -17.234 10.367 11.836 1 95.94 37 ASP B CA 1
ATOM 1605 C C . ASP B 1 37 ? -16.391 11.188 10.852 1 95.94 37 ASP B C 1
ATOM 1607 O O . ASP B 1 37 ? -16.469 12.414 10.844 1 95.94 37 ASP B O 1
ATOM 1611 N N . PHE B 1 38 ? -15.609 10.43 10.031 1 93.56 38 PHE B N 1
ATOM 1612 C CA . PHE B 1 38 ? -15.016 11.109 8.891 1 93.56 38 PHE B CA 1
ATOM 1613 C C . PHE B 1 38 ? -16.094 11.711 7.996 1 93.56 38 PHE B C 1
ATOM 1615 O O . PHE B 1 38 ? -17.156 11.102 7.797 1 93.56 38 PHE B O 1
ATOM 1622 N N . GLY B 1 39 ? -15.789 12.836 7.496 1 96.19 39 GLY B N 1
ATOM 1623 C CA . GLY B 1 39 ? -16.797 13.523 6.703 1 96.19 39 GLY B CA 1
ATOM 1624 C C . GLY B 1 39 ? -17.547 14.586 7.484 1 96.19 39 GLY B C 1
ATOM 1625 O O . GLY B 1 39 ? -18.203 15.445 6.898 1 96.19 39 GLY B O 1
ATOM 1626 N N . THR B 1 40 ? -17.438 14.594 8.859 1 98.06 40 THR B N 1
ATOM 1627 C CA . THR B 1 40 ? -18.031 15.664 9.656 1 98.06 40 THR B CA 1
ATOM 1628 C C . THR B 1 40 ? -17.266 16.969 9.469 1 98.06 40 THR B C 1
ATOM 1630 O O . THR B 1 40 ? -16.062 17.031 9.695 1 98.06 40 THR B O 1
ATOM 1633 N N . PRO B 1 41 ? -18 18.016 9.102 1 98.62 41 PRO B N 1
ATOM 1634 C CA . PRO B 1 41 ? -17.312 19.281 8.867 1 98.62 41 PRO B CA 1
ATOM 1635 C C . PRO B 1 41 ? -16.625 19.812 10.125 1 98.62 41 PRO B C 1
ATOM 1637 O O . PRO B 1 41 ? -17.172 19.719 11.219 1 98.62 41 PRO B O 1
ATOM 1640 N N . TYR B 1 42 ? -15.477 20.391 9.906 1 98.38 42 TYR B N 1
ATOM 1641 C CA . TYR B 1 42 ? -14.719 20.938 11.023 1 98.38 42 TYR B CA 1
ATOM 1642 C C . TYR B 1 42 ? -15.531 21.984 11.773 1 98.38 42 TYR B C 1
ATOM 1644 O O . TYR B 1 42 ? -15.461 22.078 13 1 98.38 42 TYR B O 1
ATOM 1652 N N . LYS B 1 43 ? -16.266 22.844 11.039 1 98.44 43 LYS B N 1
ATOM 1653 C CA . LYS B 1 43 ? -17.109 23.859 11.664 1 98.44 43 LYS B CA 1
ATOM 1654 C C . LYS B 1 43 ? -18.141 23.234 12.594 1 98.44 43 LYS B C 1
ATOM 1656 O O . LYS B 1 43 ? -18.438 23.781 13.656 1 98.44 43 LYS B O 1
ATOM 1661 N N . GLN B 1 44 ? -18.656 22.094 12.188 1 98.69 44 GLN B N 1
ATOM 1662 C CA . GLN B 1 44 ? -19.609 21.391 13.039 1 98.69 44 GLN B CA 1
ATOM 1663 C C . GLN B 1 44 ? -18.953 20.906 14.328 1 98.69 44 GLN B C 1
ATOM 1665 O O . GLN B 1 44 ? -19.547 21.016 15.406 1 98.69 44 GLN B O 1
ATOM 1670 N N . MET B 1 45 ? -17.828 20.391 14.195 1 98.5 45 MET B N 1
ATOM 1671 C CA . MET B 1 45 ? -17.078 19.953 15.375 1 98.5 45 MET B CA 1
ATOM 1672 C C . MET B 1 45 ? -16.766 21.125 16.297 1 98.5 45 MET B C 1
ATOM 1674 O O . MET B 1 45 ? -16.891 21.016 17.516 1 98.5 45 MET B O 1
ATOM 1678 N N . PHE B 1 46 ? -16.375 22.219 15.656 1 98.31 46 PHE B N 1
ATOM 1679 C CA . PHE B 1 46 ? -16.078 23.438 16.391 1 98.31 46 PHE B CA 1
ATOM 1680 C C . PHE B 1 46 ? -17.281 23.891 17.203 1 98.31 46 PHE B C 1
ATOM 1682 O O . PHE B 1 46 ? -17.172 24.125 18.406 1 98.31 46 PHE B O 1
ATOM 1689 N N . ASP B 1 47 ? -18.438 23.969 16.547 1 98.69 47 ASP B N 1
ATOM 1690 C CA . ASP B 1 47 ? -19.656 24.453 17.203 1 98.69 47 ASP B CA 1
ATOM 1691 C C . ASP B 1 47 ? -20.078 23.5 18.312 1 98.69 47 ASP B C 1
ATOM 1693 O O . ASP B 1 47 ? -20.516 23.953 19.375 1 98.69 47 ASP B O 1
ATOM 1697 N N . ASP B 1 48 ? -19.969 22.266 18.047 1 98.56 48 ASP B N 1
ATOM 1698 C CA . ASP B 1 48 ? -20.328 21.266 19.031 1 98.56 48 ASP B CA 1
ATOM 1699 C C . ASP B 1 48 ? -19.5 21.406 20.312 1 98.56 48 ASP B C 1
ATOM 1701 O O . ASP B 1 48 ? -20.062 21.469 21.406 1 98.56 48 ASP B O 1
ATOM 1705 N N . LEU B 1 49 ? -18.266 21.562 20.094 1 98.06 49 LEU B N 1
ATOM 1706 C CA . LEU B 1 49 ? -17.375 21.609 21.25 1 98.06 49 LEU B CA 1
ATOM 1707 C C . LEU B 1 49 ? -17.453 22.969 21.938 1 98.06 49 LEU B C 1
ATOM 1709 O O . LEU B 1 49 ? -17.312 23.047 23.156 1 98.06 49 LEU B O 1
ATOM 1713 N N . ARG B 1 50 ? -17.672 23.984 21.188 1 97.94 50 ARG B N 1
ATOM 1714 C CA . ARG B 1 50 ? -17.891 25.312 21.766 1 97.94 50 ARG B CA 1
ATOM 1715 C C . ARG B 1 50 ? -19.141 25.312 22.656 1 97.94 50 ARG B C 1
ATOM 1717 O O . ARG B 1 50 ? -19.156 25.984 23.703 1 97.94 50 ARG B O 1
ATOM 1724 N N . ARG B 1 51 ? -20.125 24.578 22.312 1 97.94 51 ARG B N 1
ATOM 1725 C CA . ARG B 1 51 ? -21.359 24.469 23.094 1 97.94 51 ARG B CA 1
ATOM 1726 C C . ARG B 1 51 ? -21.141 23.625 24.344 1 97.94 51 ARG B C 1
ATOM 1728 O O . ARG B 1 51 ? -21.656 23.953 25.422 1 97.94 51 ARG B O 1
ATOM 1735 N N . LYS B 1 52 ? -20.391 22.594 24.234 1 96.94 52 LYS B N 1
ATOM 1736 C CA . LYS B 1 52 ? -20.172 21.656 25.328 1 96.94 52 LYS B CA 1
ATOM 1737 C C . LYS B 1 52 ? -19.375 22.297 26.453 1 96.94 52 LYS B C 1
ATOM 1739 O O . LYS B 1 52 ? -19.766 22.234 27.625 1 96.94 52 LYS B O 1
ATOM 1744 N N . ASP B 1 53 ? -18.25 22.891 26.109 1 97.31 53 ASP B N 1
ATOM 1745 C CA . ASP B 1 53 ? -17.359 23.484 27.109 1 97.31 53 ASP B CA 1
ATOM 1746 C C . ASP B 1 53 ? -16.344 24.406 26.453 1 97.31 53 ASP B C 1
ATOM 1748 O O . ASP B 1 53 ? -15.18 24.031 26.266 1 97.31 53 ASP B O 1
ATOM 1752 N N . PRO B 1 54 ? -16.766 25.625 26.156 1 96.44 54 PRO B N 1
ATOM 1753 C CA . PRO B 1 54 ? -15.898 26.547 25.406 1 96.44 54 PRO B CA 1
ATOM 1754 C C . PRO B 1 54 ? -14.57 26.812 26.125 1 96.44 54 PRO B C 1
ATOM 1756 O O . PRO B 1 54 ? -13.531 26.938 25.469 1 96.44 54 PRO B O 1
ATOM 1759 N N . ASP B 1 55 ? -14.594 26.891 27.484 1 97.19 55 ASP B N 1
ATOM 1760 C CA . ASP B 1 55 ? -13.375 27.203 28.219 1 97.19 55 ASP B CA 1
ATOM 1761 C C . ASP B 1 55 ? -12.367 26.062 28.141 1 97.19 55 ASP B C 1
ATOM 1763 O O . ASP B 1 55 ? -11.188 26.281 27.859 1 97.19 55 ASP B O 1
ATOM 1767 N N . LEU B 1 56 ? -12.789 24.906 28.312 1 96.31 56 LEU B N 1
ATOM 1768 C CA . LEU B 1 56 ? -11.93 23.719 28.25 1 96.31 56 LEU B CA 1
ATOM 1769 C C . LEU B 1 56 ? -11.281 23.594 26.875 1 96.31 56 LEU B C 1
ATOM 1771 O O . LEU B 1 56 ? -10.055 23.484 26.766 1 96.31 56 LEU B O 1
ATOM 1775 N N . TYR B 1 57 ? -12.047 23.734 25.828 1 96.75 57 TYR B N 1
ATOM 1776 C CA . TYR B 1 57 ? -11.578 23.391 24.484 1 96.75 57 TYR B CA 1
ATOM 1777 C C . TYR B 1 57 ? -10.828 24.562 23.859 1 96.75 57 TYR B C 1
ATOM 1779 O O . TYR B 1 57 ? -10.078 24.391 22.906 1 96.75 57 TYR B O 1
ATOM 1787 N N . LYS B 1 58 ? -11.062 25.734 24.406 1 96.25 58 LYS B N 1
ATOM 1788 C CA . LYS B 1 58 ? -10.172 26.844 24.062 1 96.25 58 LYS B CA 1
ATOM 1789 C C . LYS B 1 58 ? -8.797 26.656 24.703 1 96.25 58 LYS B C 1
ATOM 1791 O O . LYS B 1 58 ? -7.773 26.812 24.031 1 96.25 58 LYS B O 1
ATOM 1796 N N . ARG B 1 59 ? -8.82 26.219 26 1 94.5 59 ARG B N 1
ATOM 1797 C CA . ARG B 1 59 ? -7.59 26.078 26.781 1 94.5 59 ARG B CA 1
ATOM 1798 C C . ARG B 1 59 ? -6.727 24.953 26.234 1 94.5 59 ARG B C 1
ATOM 1800 O O . ARG B 1 59 ? -5.5 25.062 26.188 1 94.5 59 ARG B O 1
ATOM 1807 N N . ASN B 1 60 ? -7.34 23.938 25.766 1 91 60 ASN B N 1
ATOM 1808 C CA . ASN B 1 60 ? -6.527 22.812 25.312 1 91 60 ASN B CA 1
ATOM 1809 C C . ASN B 1 60 ? -6.188 22.922 23.828 1 91 60 ASN B C 1
ATOM 1811 O O . ASN B 1 60 ? -5.574 22.016 23.266 1 91 60 ASN B O 1
ATOM 1815 N N . GLY B 1 61 ? -6.684 24 23.203 1 91.81 61 GLY B N 1
ATOM 1816 C CA . GLY B 1 61 ? -6.23 24.328 21.859 1 91.81 61 GLY B CA 1
ATOM 1817 C C . GLY B 1 61 ? -7.09 23.703 20.766 1 91.81 61 GLY B C 1
ATOM 1818 O O . GLY B 1 61 ? -6.824 23.891 19.578 1 91.81 61 GLY B O 1
ATOM 1819 N N . ILE B 1 62 ? -8.133 23.031 21.109 1 94.31 62 ILE B N 1
ATOM 1820 C CA . ILE B 1 62 ? -8.93 22.297 20.141 1 94.31 62 ILE B CA 1
ATOM 1821 C C . ILE B 1 62 ? -9.742 23.281 19.297 1 94.31 62 ILE B C 1
ATOM 1823 O O . ILE B 1 62 ? -9.852 23.109 18.078 1 94.31 62 ILE B O 1
ATOM 1827 N N . LEU B 1 63 ? -10.289 24.234 19.969 1 96.69 63 LEU B N 1
ATOM 1828 C CA . LEU B 1 63 ? -11.117 25.172 19.219 1 96.69 63 LEU B CA 1
ATOM 1829 C C . LEU B 1 63 ? -10.281 25.938 18.188 1 96.69 63 LEU B C 1
ATOM 1831 O O . LEU B 1 63 ? -10.648 26.016 17.016 1 96.69 63 LEU B O 1
ATOM 1835 N N . PRO B 1 64 ? -9.094 26.469 18.578 1 93.81 64 PRO B N 1
ATOM 1836 C CA . PRO B 1 64 ? -8.242 27.125 17.578 1 93.81 64 PRO B CA 1
ATOM 1837 C C . PRO B 1 64 ? -7.832 26.188 16.453 1 93.81 64 PRO B C 1
ATOM 1839 O O . PRO B 1 64 ? -7.758 26.609 15.289 1 93.81 64 PRO B O 1
ATOM 1842 N N . MET B 1 65 ? -7.605 24.969 16.75 1 92.06 65 MET B N 1
ATOM 1843 C CA . MET B 1 65 ? -7.219 23.984 15.758 1 92.06 65 MET B CA 1
ATOM 1844 C C . MET B 1 65 ? -8.344 23.75 14.75 1 92.06 65 MET B C 1
ATOM 1846 O O . MET B 1 65 ? -8.109 23.766 13.539 1 92.06 65 MET B O 1
ATOM 1850 N N . LEU B 1 66 ? -9.469 23.594 15.25 1 96.62 66 LEU B N 1
ATOM 1851 C CA . LEU B 1 66 ? -10.617 23.328 14.383 1 96.62 66 LEU B CA 1
ATOM 1852 C C . LEU B 1 66 ? -10.914 24.531 13.5 1 96.62 66 LEU B C 1
ATOM 1854 O O . LEU B 1 66 ? -11.297 24.375 12.336 1 96.62 66 LEU B O 1
ATOM 1858 N N . LYS B 1 67 ? -10.789 25.641 14.086 1 95.38 67 LYS B N 1
ATOM 1859 C CA . LYS B 1 67 ? -10.977 26.859 13.305 1 95.38 67 LYS B CA 1
ATOM 1860 C C . LYS B 1 67 ? -9.984 26.938 12.148 1 95.38 67 LYS B C 1
ATOM 1862 O O . LYS B 1 67 ? -10.367 27.234 11.016 1 95.38 67 LYS B O 1
ATOM 1867 N N . ARG B 1 68 ? -8.805 26.656 12.438 1 91.94 68 ARG B N 1
ATOM 1868 C CA . ARG B 1 68 ? -7.777 26.641 11.406 1 91.94 68 ARG B CA 1
ATOM 1869 C C . ARG B 1 68 ? -8.094 25.594 10.344 1 91.94 68 ARG B C 1
ATOM 1871 O O . ARG B 1 68 ? -8.023 25.875 9.141 1 91.94 68 ARG B O 1
ATOM 1878 N N . ASN B 1 69 ? -8.414 24.391 10.812 1 95.25 69 ASN B N 1
ATOM 1879 C CA . ASN B 1 69 ? -8.688 23.297 9.891 1 95.25 69 ASN B CA 1
ATOM 1880 C C . ASN B 1 69 ? -9.844 23.625 8.953 1 95.25 69 ASN B C 1
ATOM 1882 O O . ASN B 1 69 ? -9.828 23.25 7.781 1 95.25 69 ASN B O 1
ATOM 1886 N N . SER B 1 70 ? -10.836 24.359 9.492 1 97.19 70 SER B N 1
ATOM 1887 C CA . SER B 1 70 ? -12.016 24.703 8.703 1 97.19 70 SER B CA 1
ATOM 1888 C C . SER B 1 70 ? -11.672 25.641 7.555 1 97.19 70 SER B C 1
ATOM 1890 O O . SER B 1 70 ? -12.391 25.688 6.555 1 97.19 70 SER B O 1
ATOM 1892 N N . SER B 1 71 ? -10.594 26.312 7.703 1 95.5 71 SER B N 1
ATOM 1893 C CA . SER B 1 71 ? -10.164 27.219 6.645 1 95.5 71 SER B CA 1
ATOM 1894 C C . SER B 1 71 ? -9.391 26.469 5.559 1 95.5 71 SER B C 1
ATOM 1896 O O . SER B 1 71 ? -9.188 27 4.465 1 95.5 71 SER B O 1
ATOM 1898 N N . VAL B 1 72 ? -9 25.234 5.793 1 95.44 72 VAL B N 1
ATOM 1899 C CA . VAL B 1 72 ? -8.172 24.469 4.871 1 95.44 72 VAL B CA 1
ATOM 1900 C C . VAL B 1 72 ? -9.055 23.562 4.016 1 95.44 72 VAL B C 1
ATOM 1902 O O . VAL B 1 72 ? -8.875 23.469 2.801 1 95.44 72 VAL B O 1
ATOM 1905 N N . LYS B 1 73 ? -9.883 22.891 4.641 1 95.81 73 LYS B N 1
ATOM 1906 C CA . LYS B 1 73 ? -10.836 22.047 3.924 1 95.81 73 LYS B CA 1
ATOM 1907 C C . LYS B 1 73 ? -12.109 21.828 4.742 1 95.81 73 LYS B C 1
ATOM 1909 O O . LYS B 1 73 ? -12.148 22.156 5.934 1 95.81 73 LYS B O 1
ATOM 1914 N N . LEU B 1 74 ? -13.133 21.25 4.129 1 97.06 74 LEU B N 1
ATOM 1915 C CA . LEU B 1 74 ? -14.453 21.156 4.734 1 97.06 74 LEU B CA 1
ATOM 1916 C C . LEU B 1 74 ? -14.445 20.188 5.91 1 97.06 74 LEU B C 1
ATOM 1918 O O . LEU B 1 74 ? -14.992 20.484 6.973 1 97.06 74 LEU B O 1
ATOM 1922 N N . ALA B 1 75 ? -13.898 18.953 5.676 1 98 75 ALA B N 1
ATOM 1923 C CA . ALA B 1 75 ? -13.992 17.875 6.652 1 98 75 ALA B CA 1
ATOM 1924 C C . ALA B 1 75 ? -12.82 16.906 6.512 1 98 75 ALA B C 1
ATOM 1926 O O . ALA B 1 75 ? -12.188 16.844 5.453 1 98 75 ALA B O 1
ATOM 1927 N N . PRO B 1 76 ? -12.469 16.297 7.656 1 96.31 76 PRO B N 1
ATOM 1928 C CA . PRO B 1 76 ? -11.484 15.227 7.5 1 96.31 76 PRO B CA 1
ATOM 1929 C C . PRO B 1 76 ? -11.977 14.086 6.609 1 96.31 76 PRO B C 1
ATOM 1931 O O . PRO B 1 76 ? -13.164 13.75 6.633 1 96.31 76 PRO B O 1
ATOM 1934 N N . GLN B 1 77 ? -11.078 13.578 5.762 1 93.94 77 GLN B N 1
ATOM 1935 C CA . GLN B 1 77 ? -11.344 12.43 4.898 1 93.94 77 GLN B CA 1
ATOM 1936 C C . GLN B 1 77 ? -10.484 11.234 5.297 1 93.94 77 GLN B C 1
ATOM 1938 O O . GLN B 1 77 ? -9.445 11.391 5.949 1 93.94 77 GLN B O 1
ATOM 1943 N N . ARG B 1 78 ? -11.008 10.102 4.91 1 86.88 78 ARG B N 1
ATOM 1944 C CA . ARG B 1 78 ? -10.297 8.867 5.23 1 86.88 78 ARG B CA 1
ATOM 1945 C C . ARG B 1 78 ? -9.438 8.414 4.059 1 86.88 78 ARG B C 1
ATOM 1947 O O . ARG B 1 78 ? -9.883 8.406 2.912 1 86.88 78 ARG B O 1
ATOM 1954 N N . TRP B 1 79 ? -8.211 7.961 4.309 1 84.94 79 TRP B N 1
ATOM 1955 C CA . TRP B 1 79 ? -7.262 7.523 3.299 1 84.94 79 TRP B CA 1
ATOM 1956 C C . TRP B 1 79 ? -7.824 6.359 2.486 1 84.94 79 TRP B C 1
ATOM 1958 O O . TRP B 1 79 ? -7.691 6.328 1.262 1 84.94 79 TRP B O 1
ATOM 1968 N N . GLN B 1 80 ? -8.523 5.441 3.189 1 73.38 80 GLN B N 1
ATOM 1969 C CA . GLN B 1 80 ? -9.031 4.215 2.588 1 73.38 80 GLN B CA 1
ATOM 1970 C C . GLN B 1 80 ? -10.125 4.512 1.568 1 73.38 80 GLN B C 1
ATOM 1972 O O . GLN B 1 80 ? -10.492 3.643 0.775 1 73.38 80 GLN B O 1
ATOM 1977 N N . GLU B 1 81 ? -10.609 5.754 1.586 1 77.38 81 GLU B N 1
ATOM 1978 C CA . GLU B 1 81 ? -11.727 6.129 0.728 1 77.38 81 GLU B CA 1
ATOM 1979 C C . GLU B 1 81 ? -11.312 7.188 -0.291 1 77.38 81 GLU B C 1
ATOM 1981 O O . GLU B 1 81 ? -12.156 7.922 -0.814 1 77.38 81 GLU B O 1
ATOM 1986 N N . ASN B 1 82 ? -9.984 7.227 -0.587 1 77.31 82 ASN B N 1
ATOM 1987 C CA . ASN B 1 82 ? -9.492 8.344 -1.379 1 77.31 82 ASN B CA 1
ATOM 1988 C C . ASN B 1 82 ? -9.469 8.016 -2.867 1 77.31 82 ASN B C 1
ATOM 1990 O O . ASN B 1 82 ? -8.914 8.773 -3.668 1 77.31 82 ASN B O 1
ATOM 1994 N N . ALA B 1 83 ? -10.008 6.965 -3.346 1 67.88 83 ALA B N 1
ATOM 1995 C CA . ALA B 1 83 ? -9.898 6.492 -4.727 1 67.88 83 ALA B CA 1
ATOM 1996 C C . ALA B 1 83 ? -10.344 7.57 -5.711 1 67.88 83 ALA B C 1
ATOM 1998 O O . ALA B 1 83 ? -9.75 7.727 -6.777 1 67.88 83 ALA B O 1
ATOM 1999 N N . ALA B 1 84 ? -11.359 8.352 -5.32 1 77.06 84 ALA B N 1
ATOM 2000 C CA . ALA B 1 84 ? -11.922 9.367 -6.207 1 77.06 84 ALA B CA 1
ATOM 2001 C C . ALA B 1 84 ? -10.938 10.516 -6.406 1 77.06 84 ALA B C 1
ATOM 2003 O O . ALA B 1 84 ? -11.047 11.281 -7.371 1 77.06 84 ALA B O 1
ATOM 2004 N N . ASP B 1 85 ? -9.914 10.609 -5.496 1 85.5 85 ASP B N 1
ATOM 2005 C CA . ASP B 1 85 ? -8.969 11.727 -5.559 1 85.5 85 ASP B CA 1
ATOM 2006 C C . ASP B 1 85 ? -7.848 11.43 -6.547 1 85.5 85 ASP B C 1
ATOM 2008 O O . ASP B 1 85 ? -7.043 12.312 -6.859 1 85.5 85 ASP B O 1
ATOM 2012 N N . GLY B 1 86 ? -7.77 10.203 -7.082 1 78.5 86 GLY B N 1
ATOM 2013 C CA . GLY B 1 86 ? -6.758 9.859 -8.07 1 78.5 86 GLY B CA 1
ATOM 2014 C C . GLY B 1 86 ? -5.445 9.414 -7.453 1 78.5 86 GLY B C 1
ATOM 2015 O O . GLY B 1 86 ? -5.422 8.93 -6.32 1 78.5 86 GLY B O 1
ATOM 2016 N N . SER B 1 87 ? -4.355 9.5 -8.305 1 80.94 87 SER B N 1
ATOM 2017 C CA . SER B 1 87 ? -3.041 9.047 -7.855 1 80.94 87 SER B CA 1
ATOM 2018 C C . SER B 1 87 ? -2.211 10.219 -7.328 1 80.94 87 SER B C 1
ATOM 2020 O O . SER B 1 87 ? -2.461 11.367 -7.68 1 80.94 87 SER B O 1
ATOM 2022 N N . PHE B 1 88 ? -1.443 9.93 -6.391 1 88.69 88 PHE B N 1
ATOM 2023 C CA . PHE B 1 88 ? -0.491 10.891 -5.844 1 88.69 88 PHE B CA 1
ATOM 2024 C C . PHE B 1 88 ? 0.927 10.562 -6.293 1 88.69 88 PHE B C 1
ATOM 2026 O O . PHE B 1 88 ? 1.276 9.391 -6.465 1 88.69 88 PHE B O 1
ATOM 2033 N N . ASP B 1 89 ? 1.665 11.594 -6.473 1 87.81 89 ASP B N 1
ATOM 2034 C CA . ASP B 1 89 ? 3.072 11.383 -6.797 1 87.81 89 ASP B CA 1
ATOM 2035 C C . ASP B 1 89 ? 3.887 11.078 -5.539 1 87.81 89 ASP B C 1
ATOM 2037 O O . ASP B 1 89 ? 4.844 10.305 -5.582 1 87.81 89 ASP B O 1
ATOM 2041 N N . VAL B 1 90 ? 3.434 11.773 -4.461 1 92.44 90 VAL B N 1
ATOM 2042 C CA . VAL B 1 90 ? 4.133 11.648 -3.188 1 92.44 90 VAL B CA 1
ATOM 2043 C C . VAL B 1 90 ? 3.121 11.523 -2.051 1 92.44 90 VAL B C 1
ATOM 2045 O O . VAL B 1 90 ? 2.115 12.234 -2.023 1 92.44 90 VAL B O 1
ATOM 2048 N N . VAL B 1 91 ? 3.363 10.539 -1.189 1 91 91 VAL B N 1
ATOM 2049 C CA . VAL B 1 91 ? 2.592 10.375 0.037 1 91 91 VAL B CA 1
ATOM 2050 C C . VAL B 1 91 ? 3.51 10.508 1.249 1 91 91 VAL B C 1
ATOM 2052 O O . VAL B 1 91 ? 4.508 9.789 1.359 1 91 91 VAL B O 1
ATOM 2055 N N . LEU B 1 92 ? 3.201 11.492 2.104 1 92.31 92 LEU B N 1
ATOM 2056 C CA . LEU B 1 92 ? 3.912 11.656 3.367 1 92.31 92 LEU B CA 1
ATOM 2057 C C . LEU B 1 92 ? 3.07 11.148 4.535 1 92.31 92 LEU B C 1
ATOM 2059 O O . LEU B 1 92 ? 1.904 11.523 4.672 1 92.31 92 LEU B O 1
ATOM 2063 N N . SER B 1 93 ? 3.584 10.25 5.262 1 88 93 SER B N 1
ATOM 2064 C CA . SER B 1 93 ? 2.916 9.766 6.465 1 88 93 SER B CA 1
ATOM 2065 C C . SER B 1 93 ? 3.596 10.289 7.723 1 88 93 SER B C 1
ATOM 2067 O O . SER B 1 93 ? 4.824 10.344 7.797 1 88 93 SER B O 1
ATOM 2069 N N . PHE B 1 94 ? 2.842 10.766 8.648 1 86.31 94 PHE B N 1
ATOM 2070 C CA . PHE B 1 94 ? 3.346 11.258 9.93 1 86.31 94 PHE B CA 1
ATOM 2071 C C . PHE B 1 94 ? 3.08 10.25 11.039 1 86.31 94 PHE B C 1
ATOM 2073 O O . PHE B 1 94 ? 1.926 9.961 11.359 1 86.31 94 PHE B O 1
ATOM 2080 N N . GLU B 1 95 ? 4.098 9.633 11.539 1 75.69 95 GLU B N 1
ATOM 2081 C CA . GLU B 1 95 ? 3.963 8.609 12.57 1 75.69 95 GLU B CA 1
ATOM 2082 C C . GLU B 1 95 ? 4.684 9.016 13.852 1 75.69 95 GLU B C 1
ATOM 2084 O O . GLU B 1 95 ? 5.711 9.695 13.805 1 75.69 95 GLU B O 1
ATOM 2089 N N . GLU B 1 96 ? 4.008 8.625 14.914 1 68.5 96 GLU B N 1
ATOM 2090 C CA . GLU B 1 96 ? 4.641 8.883 16.203 1 68.5 96 GLU B CA 1
ATOM 2091 C C . GLU B 1 96 ? 5.906 8.047 16.375 1 68.5 96 GLU B C 1
ATOM 2093 O O . GLU B 1 96 ? 5.914 6.855 16.062 1 68.5 96 GLU B O 1
ATOM 2098 N N . LYS B 1 97 ? 6.988 8.781 16.859 1 60 97 LYS B N 1
ATOM 2099 C CA . LYS B 1 97 ? 8.266 8.117 17.125 1 60 97 LYS B CA 1
ATOM 2100 C C . LYS B 1 97 ? 8.086 6.949 18.078 1 60 97 LYS B C 1
ATOM 2102 O O . LYS B 1 97 ? 7.434 7.082 19.109 1 60 97 LYS B O 1
ATOM 2107 N N . GLY B 1 98 ? 8.727 5.887 17.781 1 56.66 98 GLY B N 1
ATOM 2108 C CA . GLY B 1 98 ? 8.727 4.734 18.656 1 56.66 98 GLY B CA 1
ATOM 2109 C C . GLY B 1 98 ? 7.555 3.799 18.422 1 56.66 98 GLY B C 1
ATOM 2110 O O . GLY B 1 98 ? 7.48 2.723 19.016 1 56.66 98 GLY B O 1
ATOM 2111 N N . SER B 1 99 ? 6.457 4.324 17.984 1 53.59 99 SER B N 1
ATOM 2112 C CA . SER B 1 99 ? 5.27 3.486 17.859 1 53.59 99 SER B CA 1
ATOM 2113 C C . SER B 1 99 ? 5.504 2.334 16.891 1 53.59 99 SER B C 1
ATOM 2115 O O . SER B 1 99 ? 5.016 1.223 17.109 1 53.59 99 SER B O 1
ATOM 2117 N N . SER B 1 100 ? 5.805 2.66 15.68 1 52.75 100 SER B N 1
ATOM 2118 C CA . SER B 1 100 ? 5.598 1.546 14.766 1 52.75 100 SER B CA 1
ATOM 2119 C C . SER B 1 100 ? 6.926 0.992 14.266 1 52.75 100 SER B C 1
ATOM 2121 O O . SER B 1 100 ? 7.816 1.752 13.875 1 52.75 100 SER B O 1
ATOM 2123 N N . SER B 1 101 ? 7.398 -0.004 14.992 1 55.09 101 SER B N 1
ATOM 2124 C CA . SER B 1 101 ? 8.406 -0.793 14.297 1 55.09 101 SER B CA 1
ATOM 2125 C C . SER B 1 101 ? 7.934 -1.202 12.906 1 55.09 101 SER B C 1
ATOM 2127 O O . SER B 1 101 ? 6.938 -1.915 12.773 1 55.09 101 SER B O 1
ATOM 2129 N N . TYR B 1 102 ? 8.156 -0.295 12.023 1 58.56 102 TYR B N 1
ATOM 2130 C CA . TYR B 1 102 ? 7.727 -0.665 10.68 1 58.56 102 TYR B CA 1
ATOM 2131 C C . TYR B 1 102 ? 8.633 -1.743 10.102 1 58.56 102 TYR B C 1
ATOM 2133 O O . TYR B 1 102 ? 9.852 -1.714 10.297 1 58.56 102 TYR B O 1
ATOM 2141 N N . GLU B 1 103 ? 7.941 -2.852 9.898 1 68.69 103 GLU B N 1
ATOM 2142 C CA . GLU B 1 103 ? 8.664 -3.865 9.141 1 68.69 103 GLU B CA 1
ATOM 2143 C C . GLU B 1 103 ? 8.594 -3.582 7.641 1 68.69 103 GLU B C 1
ATOM 2145 O O . GLU B 1 103 ? 7.516 -3.324 7.102 1 68.69 103 GLU B O 1
ATOM 2150 N N . SER B 1 104 ? 9.781 -3.438 7.066 1 73.81 104 SER B N 1
ATOM 2151 C CA . SER B 1 104 ? 9.844 -3.178 5.633 1 73.81 104 SER B CA 1
ATOM 2152 C C . SER B 1 104 ? 9.359 -4.383 4.832 1 73.81 104 SER B C 1
ATOM 2154 O O . SER B 1 104 ? 9.57 -5.527 5.234 1 73.81 104 SER B O 1
ATOM 2156 N N . VAL B 1 105 ? 8.594 -4.082 3.768 1 81.88 105 VAL B N 1
ATOM 2157 C CA . VAL B 1 105 ? 8.18 -5.117 2.826 1 81.88 105 VAL B CA 1
ATOM 2158 C C . VAL B 1 105 ? 8.633 -4.746 1.416 1 81.88 105 VAL B C 1
ATOM 2160 O O . VAL B 1 105 ? 8.445 -3.611 0.972 1 81.88 105 VAL B O 1
ATOM 2163 N N . LEU B 1 106 ? 9.352 -5.691 0.827 1 86.25 106 LEU B N 1
ATOM 2164 C CA . LEU B 1 106 ? 9.75 -5.539 -0.567 1 86.25 106 LEU B CA 1
ATOM 2165 C C . LEU B 1 106 ? 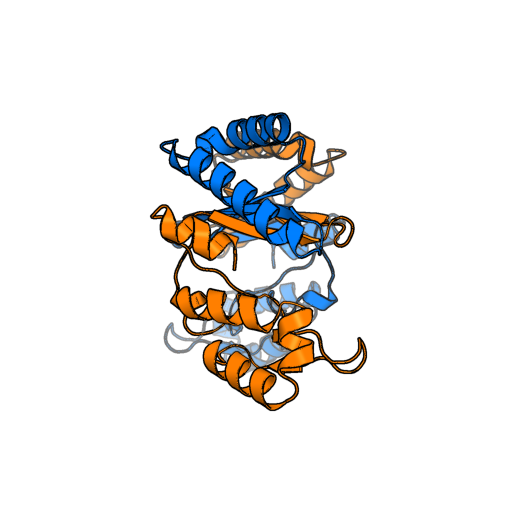8.625 -5.941 -1.507 1 86.25 106 LEU B C 1
ATOM 2167 O O . LEU B 1 106 ? 8.125 -7.066 -1.434 1 86.25 106 LEU B O 1
ATOM 2171 N N . VAL B 1 107 ? 8.18 -4.973 -2.381 1 85 107 VAL B N 1
ATOM 2172 C CA . VAL B 1 107 ? 7.152 -5.25 -3.377 1 85 107 VAL B CA 1
ATOM 2173 C C . VAL B 1 107 ? 7.77 -5.25 -4.773 1 85 107 VAL B C 1
ATOM 2175 O O . VAL B 1 107 ? 8.391 -4.266 -5.184 1 85 107 VAL B O 1
ATOM 2178 N N . ILE B 1 108 ? 7.641 -6.434 -5.461 1 88.44 108 ILE B N 1
ATOM 2179 C CA . ILE B 1 108 ? 8.18 -6.559 -6.812 1 88.44 108 ILE B CA 1
ATOM 2180 C C . ILE B 1 108 ? 7.051 -6.898 -7.785 1 88.44 108 ILE B C 1
ATOM 2182 O O . ILE B 1 108 ? 6.262 -7.812 -7.535 1 88.44 108 ILE B O 1
ATOM 2186 N N . ASN B 1 109 ? 6.965 -6.156 -8.828 1 84.25 109 ASN B N 1
ATOM 2187 C CA . ASN B 1 109 ? 5.98 -6.414 -9.875 1 84.25 109 ASN B CA 1
ATOM 2188 C C . ASN B 1 109 ? 6.609 -7.121 -11.078 1 84.25 109 ASN B C 1
ATOM 2190 O O . ASN B 1 109 ? 7.539 -6.602 -11.695 1 84.25 109 ASN B O 1
ATOM 2194 N N . LEU B 1 110 ? 6.094 -8.352 -11.328 1 86.12 110 LEU B N 1
ATOM 2195 C CA . LEU B 1 110 ? 6.52 -9.133 -12.484 1 86.12 110 LEU B CA 1
ATOM 2196 C C . LEU B 1 110 ? 5.488 -9.047 -13.609 1 86.12 110 LEU B C 1
ATOM 2198 O O . LEU B 1 110 ? 4.309 -9.344 -13.391 1 86.12 110 LEU B O 1
ATOM 2202 N N . GLU B 1 111 ? 5.922 -8.555 -14.695 1 81.44 111 GLU B N 1
ATOM 2203 C CA . GLU B 1 111 ? 5.035 -8.531 -15.859 1 81.44 111 GLU B CA 1
ATOM 2204 C C . GLU B 1 111 ? 5.016 -9.891 -16.562 1 81.44 111 GLU B C 1
ATOM 2206 O O . GLU B 1 111 ? 6.066 -10.414 -16.938 1 81.44 111 GLU B O 1
ATOM 2211 N N . VAL B 1 112 ? 3.83 -10.406 -16.594 1 78.5 112 VAL B N 1
ATOM 2212 C CA . VAL B 1 112 ? 3.674 -11.688 -17.266 1 78.5 112 VAL B CA 1
ATOM 2213 C C . VAL B 1 112 ? 2.613 -11.578 -18.359 1 78.5 112 VAL B C 1
ATOM 2215 O O . VAL B 1 112 ? 1.768 -10.68 -18.328 1 78.5 112 VAL B O 1
ATOM 2218 N N . LYS B 1 113 ? 2.779 -12.367 -19.391 1 72.88 113 LYS B N 1
ATOM 2219 C CA . LYS B 1 113 ? 1.748 -12.438 -20.422 1 72.88 113 LYS B CA 1
ATOM 2220 C C . LYS B 1 113 ? 0.588 -13.328 -19.984 1 72.88 113 LYS B C 1
ATOM 2222 O O . LYS B 1 113 ? 0.77 -14.234 -19.172 1 72.88 113 LYS B O 1
ATOM 2227 N N . ASP B 1 114 ? -0.644 -12.883 -20.297 1 65.69 114 ASP B N 1
ATOM 2228 C CA . ASP B 1 114 ? -1.826 -13.633 -19.891 1 65.69 114 ASP B CA 1
ATOM 2229 C C . ASP B 1 114 ? -2.008 -14.883 -20.75 1 65.69 114 ASP B C 1
ATOM 2231 O O . ASP B 1 114 ? -2.932 -14.953 -21.562 1 65.69 114 ASP B O 1
ATOM 2235 N N . ASN B 1 115 ? -1.181 -15.797 -20.812 1 66.88 115 ASN B N 1
ATOM 2236 C CA . ASN B 1 115 ? -1.378 -17.109 -21.406 1 66.88 115 ASN B CA 1
ATOM 2237 C C . ASN B 1 115 ? -0.878 -18.234 -20.484 1 66.88 115 ASN B C 1
ATOM 2239 O O . ASN B 1 115 ? -0.159 -17.969 -19.531 1 66.88 115 ASN B O 1
ATOM 2243 N N . HIS B 1 116 ? -1.556 -19.438 -20.547 1 63.25 116 HIS B N 1
ATOM 2244 C CA . HIS B 1 116 ? -1.251 -20.594 -19.688 1 63.25 116 HIS B CA 1
ATOM 2245 C C . HIS B 1 116 ? 0.252 -20.844 -19.625 1 63.25 116 HIS B C 1
ATOM 2247 O O . HIS B 1 116 ? 0.785 -21.141 -18.547 1 63.25 116 HIS B O 1
ATOM 2253 N N . GLU B 1 117 ? 0.919 -20.75 -20.656 1 70.31 117 GLU B N 1
ATOM 2254 C CA . GLU B 1 117 ? 2.363 -20.953 -20.703 1 70.31 117 GLU B CA 1
ATOM 2255 C C . GLU B 1 117 ? 3.098 -19.906 -19.875 1 70.31 117 GLU B C 1
ATOM 2257 O O . GLU B 1 117 ? 4.105 -20.203 -19.234 1 70.31 117 GLU B O 1
ATOM 2262 N N . GLU B 1 118 ? 2.391 -18.891 -19.719 1 77.06 118 GLU B N 1
ATOM 2263 C CA . GLU B 1 118 ? 3.041 -17.766 -19.047 1 77.06 118 GLU B CA 1
ATOM 2264 C C . GLU B 1 118 ? 2.979 -17.938 -17.531 1 77.06 118 GLU B C 1
ATOM 2266 O O . GLU B 1 118 ? 3.855 -17.453 -16.812 1 77.06 118 GLU B O 1
ATOM 2271 N N . ALA B 1 119 ? 1.963 -18.734 -17.078 1 81.38 119 ALA B N 1
ATOM 2272 C CA . ALA B 1 119 ? 1.888 -18.984 -15.641 1 81.38 119 ALA B CA 1
ATOM 2273 C C . ALA B 1 119 ? 3.111 -19.766 -15.156 1 81.38 119 ALA B C 1
ATOM 2275 O O . ALA B 1 119 ? 3.662 -19.453 -14.094 1 81.38 119 ALA B O 1
ATOM 2276 N N . ALA B 1 120 ? 3.521 -20.703 -15.961 1 84.81 120 ALA B N 1
ATOM 2277 C CA . ALA B 1 120 ? 4.703 -21.484 -15.617 1 84.81 120 ALA B CA 1
ATOM 2278 C C . ALA B 1 120 ? 5.965 -20.625 -15.656 1 84.81 120 ALA B C 1
ATOM 2280 O O . ALA B 1 120 ? 6.82 -20.734 -14.773 1 84.81 120 ALA B O 1
ATOM 2281 N N . ILE B 1 121 ? 6.008 -19.844 -16.625 1 87.44 121 ILE B N 1
ATOM 2282 C CA . ILE B 1 121 ? 7.156 -18.953 -16.766 1 87.44 121 ILE B CA 1
ATOM 2283 C C . ILE B 1 121 ? 7.207 -17.984 -15.594 1 87.44 121 ILE B C 1
ATOM 2285 O O . ILE B 1 121 ? 8.266 -17.812 -14.977 1 87.44 121 ILE B O 1
ATOM 2289 N N . GLY B 1 122 ? 6.086 -17.438 -15.273 1 89.19 122 GLY B N 1
ATOM 2290 C CA . GLY B 1 122 ? 6.012 -16.531 -14.133 1 89.19 122 GLY B CA 1
ATOM 2291 C C . GLY B 1 122 ? 6.43 -17.203 -12.828 1 89.19 122 GLY B C 1
ATOM 2292 O O . GLY B 1 122 ? 7.125 -16.578 -12.016 1 89.19 122 GLY B O 1
ATOM 2293 N N . GLY B 1 123 ? 6 -18.422 -12.695 1 92.25 123 GLY B N 1
ATOM 2294 C CA . GLY B 1 123 ? 6.391 -19.172 -11.508 1 92.25 123 GLY B CA 1
ATOM 2295 C C . GLY B 1 123 ? 7.891 -19.375 -11.398 1 92.25 123 GLY B C 1
ATOM 2296 O O . GLY B 1 123 ? 8.461 -19.219 -10.312 1 92.25 123 GLY B O 1
ATOM 2297 N N . ARG B 1 124 ? 8.477 -19.688 -12.445 1 93.19 124 ARG B N 1
ATOM 2298 C CA . ARG B 1 124 ? 9.922 -19.922 -12.453 1 93.19 124 ARG B CA 1
ATOM 2299 C C . ARG B 1 124 ? 10.672 -18.625 -12.172 1 93.19 124 ARG B C 1
ATOM 2301 O O . ARG B 1 124 ? 11.672 -18.625 -11.445 1 93.19 124 ARG B O 1
ATOM 2308 N N . LEU B 1 125 ? 10.188 -17.578 -12.797 1 93.5 125 LEU B N 1
ATOM 2309 C CA . LEU B 1 125 ? 10.797 -16.266 -12.547 1 93.5 125 LEU B CA 1
ATOM 2310 C C . LEU B 1 125 ? 10.68 -15.883 -11.078 1 93.5 125 LEU B C 1
ATOM 2312 O O . LEU B 1 125 ? 11.648 -15.406 -10.484 1 93.5 125 LEU B O 1
ATOM 2316 N N . ALA B 1 126 ? 9.555 -16.141 -10.531 1 95.06 126 ALA B N 1
ATOM 2317 C CA . ALA B 1 126 ? 9.336 -15.852 -9.117 1 95.06 126 ALA B CA 1
ATOM 2318 C C . ALA B 1 126 ? 10.281 -16.656 -8.234 1 95.06 126 ALA B C 1
ATOM 2320 O O . ALA B 1 126 ? 10.867 -16.125 -7.289 1 95.06 126 ALA B O 1
ATOM 2321 N N . LEU B 1 127 ? 10.406 -17.922 -8.555 1 96.56 127 LEU B N 1
ATOM 2322 C CA . LEU B 1 127 ? 11.289 -18.781 -7.781 1 96.56 127 LEU B CA 1
ATOM 2323 C C . LEU B 1 127 ? 12.734 -18.281 -7.848 1 96.56 127 LEU B C 1
ATOM 2325 O O . LEU B 1 127 ? 13.406 -18.188 -6.824 1 96.56 127 LEU B O 1
ATOM 2329 N N . ASP B 1 128 ? 13.148 -17.969 -9.008 1 96.12 128 ASP B N 1
ATOM 2330 C CA . ASP B 1 128 ? 14.516 -17.469 -9.18 1 96.12 128 ASP B CA 1
ATOM 2331 C C . ASP B 1 128 ? 14.75 -16.219 -8.344 1 96.12 128 ASP B C 1
ATOM 2333 O O . ASP B 1 128 ? 15.758 -16.109 -7.652 1 96.12 128 ASP B O 1
ATOM 2337 N N . LEU B 1 129 ? 13.852 -15.336 -8.422 1 95.75 129 LEU B N 1
ATOM 2338 C CA . LEU B 1 129 ? 13.953 -14.078 -7.688 1 95.75 129 LEU B CA 1
ATOM 2339 C C . LEU B 1 129 ? 13.984 -14.336 -6.184 1 95.75 129 LEU B C 1
ATOM 2341 O O . LEU B 1 129 ? 14.828 -13.781 -5.477 1 95.75 129 LEU B O 1
ATOM 2345 N N . CYS B 1 130 ? 13.086 -15.195 -5.719 1 96.56 130 CYS B N 1
ATOM 2346 C CA . CYS B 1 130 ? 13.008 -15.5 -4.293 1 96.56 130 CYS B CA 1
ATOM 2347 C C . CYS B 1 130 ? 14.289 -16.172 -3.807 1 96.56 130 CYS B C 1
ATOM 2349 O O . CYS B 1 130 ? 14.75 -15.898 -2.695 1 96.56 130 CYS B O 1
ATOM 2351 N N . GLN B 1 131 ? 14.812 -16.984 -4.621 1 96.88 131 GLN B N 1
ATOM 2352 C CA . GLN B 1 131 ? 16.062 -17.656 -4.254 1 96.88 131 GLN B CA 1
ATOM 2353 C C . GLN B 1 131 ? 17.203 -16.641 -4.133 1 96.88 131 GLN B C 1
ATOM 2355 O O . GLN B 1 131 ? 18.031 -16.75 -3.223 1 96.88 131 GLN B O 1
ATOM 2360 N N . GLU B 1 132 ? 17.281 -15.648 -5.051 1 96.31 132 GLU B N 1
ATOM 2361 C CA . GLU B 1 132 ? 18.312 -14.609 -4.988 1 96.31 132 GLU B CA 1
ATOM 2362 C C . GLU B 1 132 ? 18.141 -13.742 -3.746 1 96.31 132 GLU B C 1
ATOM 2364 O O . GLU B 1 132 ? 19.125 -13.359 -3.109 1 96.31 132 GLU B O 1
ATOM 2369 N N . ILE B 1 133 ? 16.953 -13.453 -3.426 1 95.94 133 ILE B N 1
ATOM 2370 C CA . ILE B 1 133 ? 16.656 -12.617 -2.266 1 95.94 133 ILE B CA 1
ATOM 2371 C C . ILE B 1 133 ? 17 -13.375 -0.984 1 95.94 133 ILE B C 1
ATOM 2373 O O . ILE B 1 133 ? 17.578 -12.797 -0.055 1 95.94 133 ILE B O 1
ATOM 2377 N N . GLU B 1 134 ? 16.734 -14.688 -0.964 1 95 134 GLU B N 1
ATOM 2378 C CA . GLU B 1 134 ? 16.984 -15.531 0.202 1 95 134 GLU B CA 1
ATOM 2379 C C . GLU B 1 134 ? 18.469 -15.727 0.427 1 95 134 GLU B C 1
ATOM 2381 O O . GLU B 1 134 ? 18.922 -15.938 1.559 1 95 134 GLU B O 1
ATOM 2386 N N . ALA B 1 135 ? 19.188 -15.633 -0.585 1 95.19 135 ALA B N 1
ATOM 2387 C CA . ALA B 1 135 ? 20.609 -15.961 -0.536 1 95.19 135 ALA B CA 1
ATOM 2388 C C . ALA B 1 135 ? 21.391 -14.883 0.2 1 95.19 135 ALA B C 1
ATOM 2390 O O . ALA B 1 135 ? 22.531 -15.102 0.604 1 95.19 135 ALA B O 1
ATOM 2391 N N . VAL B 1 136 ? 20.828 -13.727 0.398 1 93.5 136 VAL B N 1
ATOM 2392 C CA . VAL B 1 136 ? 21.547 -12.641 1.058 1 93.5 136 VAL B CA 1
ATOM 2393 C C . VAL B 1 136 ? 21.016 -12.453 2.477 1 93.5 136 VAL B C 1
ATOM 2395 O O . VAL B 1 136 ? 19.875 -12.805 2.768 1 93.5 136 VAL B O 1
ATOM 2398 N N . GLU B 1 137 ? 21.812 -11.906 3.342 1 90.81 137 GLU B N 1
ATOM 2399 C CA . GLU B 1 137 ? 21.438 -11.695 4.738 1 90.81 137 GLU B CA 1
ATOM 2400 C C . GLU B 1 137 ? 20.328 -10.648 4.863 1 90.81 137 GLU B C 1
ATOM 2402 O O . GLU B 1 137 ? 19.375 -10.836 5.617 1 90.81 137 GLU B O 1
ATOM 2407 N N . SER B 1 138 ? 20.438 -9.562 4.113 1 87.5 138 SER B N 1
ATOM 2408 C CA . SER B 1 138 ? 19.469 -8.484 4.109 1 87.5 138 SER B CA 1
ATOM 2409 C C . SER B 1 138 ? 19.219 -7.969 2.697 1 87.5 138 SER B C 1
ATOM 2411 O O . SER B 1 138 ? 20.094 -7.383 2.078 1 87.5 138 SER B O 1
ATOM 2413 N N . TRP B 1 139 ? 17.906 -8.227 2.264 1 90.25 139 TRP B N 1
ATOM 2414 C CA . TRP B 1 139 ? 17.609 -7.773 0.91 1 90.25 139 TRP B CA 1
ATOM 2415 C C . TRP B 1 139 ? 17.641 -6.254 0.826 1 90.25 139 TRP B C 1
ATOM 2417 O O . TRP B 1 139 ? 17.906 -5.688 -0.239 1 90.25 139 TRP B O 1
ATOM 2427 N N . GLU B 1 140 ? 17.469 -5.668 1.936 1 79.94 140 GLU B N 1
ATOM 2428 C CA . GLU B 1 140 ? 17.453 -4.211 1.963 1 79.94 140 GLU B CA 1
ATOM 2429 C C . GLU B 1 140 ? 18.766 -3.631 1.449 1 79.94 140 GLU B C 1
ATOM 2431 O O . GLU B 1 140 ? 18.781 -2.594 0.781 1 79.94 140 GLU B O 1
ATOM 2436 N N . ASP B 1 141 ? 19.844 -4.348 1.729 1 80.5 141 ASP B N 1
ATOM 2437 C CA . ASP B 1 141 ? 21.172 -3.869 1.347 1 80.5 141 ASP B CA 1
ATOM 2438 C C . ASP B 1 141 ? 21.516 -4.301 -0.075 1 80.5 141 ASP B C 1
ATOM 2440 O O . ASP B 1 141 ? 22.422 -3.746 -0.69 1 80.5 141 ASP B O 1
ATOM 2444 N N . SER B 1 142 ? 20.75 -5.246 -0.597 1 89.25 142 SER B N 1
ATOM 2445 C CA . SER B 1 142 ? 21.25 -5.918 -1.791 1 89.25 142 SER B CA 1
ATOM 2446 C C . SER B 1 142 ? 20.234 -5.844 -2.93 1 89.25 142 SER B C 1
ATOM 2448 O O . SER B 1 142 ? 20.516 -6.289 -4.047 1 89.25 142 SER B O 1
ATOM 2450 N N . ILE B 1 143 ? 19.078 -5.238 -2.721 1 87.25 143 ILE B N 1
ATOM 2451 C CA . ILE B 1 143 ? 17.953 -5.402 -3.635 1 87.25 143 ILE B CA 1
ATOM 2452 C C . ILE B 1 143 ? 18.297 -4.766 -4.98 1 87.25 143 ILE B C 1
ATOM 2454 O O . ILE B 1 143 ? 17.953 -5.312 -6.035 1 87.25 143 ILE B O 1
ATOM 2458 N N . ASP B 1 144 ? 18.984 -3.699 -5.035 1 81.75 144 ASP B N 1
ATOM 2459 C CA . ASP B 1 144 ? 19.328 -3.057 -6.301 1 81.75 144 ASP B CA 1
ATOM 2460 C C . ASP B 1 144 ? 20.188 -3.973 -7.168 1 81.75 144 ASP B C 1
ATOM 2462 O O . ASP B 1 144 ? 19.938 -4.109 -8.367 1 81.75 144 ASP B O 1
ATOM 2466 N N . GLU B 1 145 ? 21.125 -4.543 -6.547 1 89.75 145 GLU B N 1
ATOM 2467 C CA . GLU B 1 145 ? 22 -5.449 -7.27 1 89.75 145 GLU B CA 1
ATOM 2468 C C . GLU B 1 145 ? 21.266 -6.711 -7.711 1 89.75 145 GLU B C 1
ATOM 2470 O O . GLU B 1 145 ? 21.484 -7.211 -8.812 1 89.75 145 GLU B O 1
ATOM 2475 N N . ILE B 1 146 ? 20.438 -7.203 -6.875 1 93.75 146 ILE B N 1
ATOM 2476 C CA . ILE B 1 146 ? 19.656 -8.398 -7.172 1 93.75 146 ILE B CA 1
ATOM 2477 C C . ILE B 1 146 ? 18.75 -8.141 -8.375 1 93.75 146 ILE B C 1
ATOM 2479 O O . ILE B 1 146 ? 18.703 -8.945 -9.305 1 93.75 146 ILE B O 1
ATOM 2483 N N . ILE B 1 147 ? 18.109 -7.008 -8.383 1 90.5 147 ILE B N 1
ATOM 2484 C CA . ILE B 1 147 ? 17.188 -6.648 -9.461 1 90.5 147 ILE B CA 1
ATOM 2485 C C . ILE B 1 147 ? 17.969 -6.457 -10.758 1 90.5 147 ILE B C 1
ATOM 2487 O O . ILE B 1 147 ? 17.562 -6.965 -11.812 1 90.5 147 ILE B O 1
ATOM 2491 N N . ALA B 1 148 ? 19.078 -5.809 -10.656 1 90.44 148 ALA B N 1
ATOM 2492 C CA . ALA B 1 148 ? 19.891 -5.582 -11.844 1 90.44 148 ALA B CA 1
ATOM 2493 C C . ALA B 1 148 ? 20.359 -6.902 -12.445 1 90.44 148 ALA B C 1
ATOM 2495 O O . ALA B 1 148 ? 20.297 -7.098 -13.664 1 90.44 148 ALA B O 1
ATOM 2496 N N . ALA B 1 149 ? 20.812 -7.758 -11.648 1 94.81 149 ALA B N 1
ATOM 2497 C CA . ALA B 1 149 ? 21.281 -9.062 -12.102 1 94.81 149 ALA B CA 1
ATOM 2498 C C . ALA B 1 149 ? 20.141 -9.875 -12.711 1 94.81 149 ALA B C 1
ATOM 2500 O O . ALA B 1 149 ? 20.312 -10.523 -13.742 1 94.81 149 ALA B O 1
ATOM 2501 N N . PHE B 1 150 ? 19.016 -9.828 -12.062 1 95.25 150 PHE B N 1
ATOM 2502 C CA . PHE B 1 150 ? 17.828 -10.539 -12.539 1 95.25 150 PHE B CA 1
ATOM 2503 C C . PHE B 1 150 ? 17.422 -10.031 -13.914 1 95.25 150 PHE B C 1
ATOM 2505 O O . PHE B 1 150 ? 17.156 -10.82 -14.82 1 95.25 150 PHE B O 1
ATOM 2512 N N . GLU B 1 151 ? 17.359 -8.734 -14.047 1 91.44 151 GLU B N 1
ATOM 2513 C CA . GLU B 1 151 ? 16.953 -8.117 -15.305 1 91.44 151 GLU B CA 1
ATOM 2514 C C . GLU B 1 151 ? 17.906 -8.484 -16.438 1 91.44 151 GLU B C 1
ATOM 2516 O O . GLU B 1 151 ? 17.469 -8.711 -17.578 1 91.44 151 GLU B O 1
ATOM 2521 N N . THR B 1 152 ? 19.109 -8.508 -16.094 1 94 152 THR B N 1
ATOM 2522 C CA . THR B 1 152 ? 20.109 -8.883 -17.094 1 94 152 THR B CA 1
ATOM 2523 C C . THR B 1 152 ? 19.953 -10.352 -17.484 1 94 152 THR B C 1
ATOM 2525 O O . THR B 1 152 ? 19.938 -10.672 -18.672 1 94 152 THR B O 1
ATOM 2528 N N . LYS B 1 153 ? 19.734 -11.188 -16.562 1 95 153 LYS B N 1
ATOM 2529 C CA . LYS B 1 153 ? 19.641 -12.633 -16.766 1 95 153 LYS B CA 1
ATOM 2530 C C . LYS B 1 153 ? 18.391 -13.008 -17.547 1 95 153 LYS B C 1
ATOM 2532 O O . LYS B 1 153 ? 18.438 -13.852 -18.453 1 95 153 LYS B O 1
ATOM 2537 N N . HIS B 1 154 ? 17.297 -12.352 -17.266 1 92.19 154 HIS B N 1
ATOM 2538 C CA . HIS B 1 154 ? 16.016 -12.773 -17.828 1 92.19 154 HIS B CA 1
ATOM 2539 C C . HIS B 1 154 ? 15.539 -11.812 -18.906 1 92.19 154 HIS B C 1
ATOM 2541 O O . HIS B 1 154 ? 14.492 -12.031 -19.516 1 92.19 154 HIS B O 1
ATOM 2547 N N . ARG B 1 155 ? 16.281 -10.773 -19.094 1 88.19 155 ARG B N 1
ATOM 2548 C CA . ARG B 1 155 ? 15.938 -9.758 -20.094 1 88.19 155 ARG B CA 1
ATOM 2549 C C . ARG B 1 155 ? 14.523 -9.234 -19.875 1 88.19 155 ARG B C 1
ATOM 2551 O O . ARG B 1 155 ? 13.734 -9.172 -20.828 1 88.19 155 ARG B O 1
ATOM 2558 N N . ARG B 1 156 ? 14.211 -9.008 -18.547 1 82.81 156 ARG B N 1
ATOM 2559 C CA . ARG B 1 156 ? 12.922 -8.461 -18.125 1 82.81 156 ARG B CA 1
ATOM 2560 C C . ARG B 1 156 ? 13.109 -7.32 -17.141 1 82.81 156 ARG B C 1
ATOM 2562 O O . ARG B 1 156 ? 13.969 -7.398 -16.25 1 82.81 156 ARG B O 1
ATOM 2569 N N . LYS B 1 157 ? 12.383 -6.328 -17.422 1 79.81 157 LYS B N 1
ATOM 2570 C CA . LYS B 1 157 ? 12.406 -5.219 -16.469 1 79.81 157 LYS B CA 1
ATOM 2571 C C . LYS B 1 157 ? 11.461 -5.484 -15.297 1 79.81 157 LYS B C 1
ATOM 2573 O O . LYS B 1 157 ? 10.359 -6.004 -15.484 1 79.81 157 LYS B O 1
ATOM 2578 N N . LEU B 1 158 ? 12.016 -5.199 -14.102 1 83.19 158 LEU B N 1
ATOM 2579 C CA . LEU B 1 158 ? 11.219 -5.34 -12.891 1 83.19 158 LEU B CA 1
ATOM 2580 C C . LEU B 1 158 ? 10.992 -3.982 -12.227 1 83.19 158 LEU B C 1
ATOM 2582 O O . LEU B 1 158 ? 11.875 -3.123 -12.242 1 83.19 158 LEU B O 1
ATOM 2586 N N . LEU B 1 159 ? 9.734 -3.826 -11.852 1 75.69 159 LEU B N 1
ATOM 2587 C CA . LEU B 1 159 ? 9.445 -2.703 -10.969 1 75.69 159 LEU B CA 1
ATOM 2588 C C . LEU B 1 159 ? 9.375 -3.158 -9.516 1 75.69 159 LEU B C 1
ATOM 2590 O O . LEU B 1 159 ? 8.812 -4.211 -9.219 1 75.69 159 LEU B O 1
ATOM 2594 N N . TYR B 1 160 ? 10.133 -2.471 -8.695 1 82.06 160 TYR B N 1
ATOM 2595 C CA . TYR B 1 160 ? 10.039 -2.82 -7.281 1 82.06 160 TYR B CA 1
ATOM 2596 C C . TYR B 1 160 ? 9.945 -1.571 -6.414 1 82.06 160 TYR B C 1
ATOM 2598 O O . TYR B 1 160 ? 10.312 -0.477 -6.848 1 82.06 160 TYR B O 1
ATOM 2606 N N . SER B 1 161 ? 9.273 -1.736 -5.25 1 75.12 161 SER B N 1
ATOM 2607 C CA . SER B 1 161 ? 9.164 -0.693 -4.238 1 75.12 161 SER B CA 1
ATOM 2608 C C . SER B 1 161 ? 9.289 -1.272 -2.832 1 75.12 161 SER B C 1
ATOM 2610 O O . SER B 1 161 ? 9.195 -2.486 -2.646 1 75.12 161 SER B O 1
ATOM 2612 N N . ILE B 1 162 ? 9.695 -0.423 -1.943 1 73.94 162 ILE B N 1
ATOM 2613 C CA . ILE B 1 162 ? 9.719 -0.809 -0.537 1 73.94 162 ILE B CA 1
ATOM 2614 C C . ILE B 1 162 ? 8.547 -0.163 0.197 1 73.94 162 ILE B C 1
ATOM 2616 O O . ILE B 1 162 ? 8.289 1.032 0.039 1 73.94 162 ILE B O 1
ATOM 2620 N N . SER B 1 163 ? 7.766 -1.055 0.834 1 71.94 163 SER B N 1
ATOM 2621 C CA . SER B 1 163 ? 6.648 -0.594 1.655 1 71.94 163 SER B CA 1
ATOM 2622 C C . SER B 1 163 ? 6.812 -1.033 3.105 1 71.94 163 SER B C 1
ATOM 2624 O O . SER B 1 163 ? 7.773 -1.726 3.447 1 71.94 163 SER B O 1
ATOM 2626 N N . PHE B 1 164 ? 5.949 -0.456 3.936 1 65.56 164 PHE B N 1
ATOM 2627 C CA . PHE B 1 164 ? 6.09 -0.751 5.355 1 65.56 164 PHE B CA 1
ATOM 2628 C C . PHE B 1 164 ? 4.75 -1.163 5.957 1 65.56 164 PHE B C 1
ATOM 2630 O O . PHE B 1 164 ? 3.703 -0.655 5.555 1 65.56 164 PHE B O 1
ATOM 2637 N N . TYR B 1 165 ? 4.887 -2.309 6.734 1 61.59 165 TYR B N 1
ATOM 2638 C CA . TYR B 1 165 ? 3.725 -2.668 7.543 1 61.59 165 TYR B CA 1
ATOM 2639 C C . TYR B 1 165 ? 3.59 -1.74 8.742 1 61.59 165 TYR B C 1
ATOM 2641 O O . TYR B 1 165 ? 4.586 -1.382 9.375 1 61.59 165 TYR B O 1
#